Protein AF-A0A1G2FKC1-F1 (afdb_monomer_lite)

Radius of gyration: 24.13 Å; chains: 1; bounding box: 59×55×65 Å

Secondary structure (DSSP, 8-state):
-------EEEEEEEEEEPTTSS-EEEEEEEEEEETTEEEEEEEEEEE-TTT--EEEGGGGSPTT-EEEEGGG--EEEEEETTTTEEEEEE----TTT---STT-----EEEGGGTEEEE--SSSTTHHHHHHHHHHHHHHHHHSSS-HHHHHHHHHHHHHHHHHHHHHHHHHHHHTT--HHHHIIIIIHHHHHHHHHTT-EE-GGGGTS----PPTTEEEEEETTTTEEEEEE-HHHHHHHHHHHHHHHHHHHHHHHHHHHHHHTT--S-TT--SHHHHHHHHHHHHHHHHHHHHHHEEESS----S--

pLDDT: mean 87.35, std 9.96, range [38.56, 98.19]

Foldseek 3Di:
DDPPWDKDKDWDWAWDDAPPDLKIWIKIKIWIDTPQFIDMFIWIWIANPVVRDIDTCVVLADPPATEGEPQQFDWDWDQPPVVRDIDIGTDHDDVVPPNPQAPFDQDWAADAVNNYTYAHRLRDFCRLLSSLLRRLVRVCSVPPDDALVVVLVVLLVVVLVLVVVLLVLVVVCVVVVPDPVRSCVVPVVVSQVVCVVSQKDFDPCFNPDDCPADDAQWKWFADPVVRGIGIIHGPPSVVSLVRNLVSSLVSSVSSVVVQVVCVVVVHNSRVVPDDPVSSCVVSVVVLVVVLVVVVNGMDHPPDRRGSDD

Organism: NCBI:txid1801998

Sequence (309 aa):
MEIKEKKIFQKALYRSKQEKSHNLIEERVNNLLFKEKNLSSSYLIIINPETKTRLDLQELLPKNFIFAPAELRQIEYLIDKEKKSLQIIPIQVNLNSYHGTKNSTDDFYEMPLSARIVYGDLTKKGGFLSLMHEISHAWQDVYYENFGQSNFEEFYNQLTTKLSIIAAAKEIAQERKWSPEEFEEIVMKGQREELKDMGVEIDEKIFTEEIKTLKESETKIFDTTLKRSYIIKSEKLNQLVADYERQERDAWAHAIKVLKFLRKKGIDLEPQLKTLSDFKEIIYRCLDSYQKLLEKMIESSTKKIRFAR

Structure (mmCIF, N/CA/C/O backbone):
data_AF-A0A1G2FKC1-F1
#
_entry.id   AF-A0A1G2FKC1-F1
#
loop_
_atom_site.group_PDB
_atom_site.id
_atom_site.type_symbol
_atom_site.label_atom_id
_atom_site.label_alt_id
_atom_site.label_comp_id
_atom_site.label_asym_id
_atom_site.label_entity_id
_atom_site.label_seq_id
_atom_site.pdbx_PDB_ins_code
_atom_site.Cartn_x
_atom_site.Cartn_y
_atom_site.Cartn_z
_atom_site.occupancy
_atom_site.B_iso_or_equiv
_atom_site.auth_seq_id
_atom_site.auth_comp_id
_atom_site.auth_asym_id
_atom_site.auth_atom_id
_atom_site.pdbx_PDB_model_num
ATOM 1 N N . MET A 1 1 ? 20.846 -36.308 12.658 1.00 38.75 1 MET A N 1
ATOM 2 C CA . MET A 1 1 ? 20.207 -35.831 13.902 1.00 38.75 1 MET A CA 1
ATOM 3 C C . MET A 1 1 ? 19.395 -34.599 13.529 1.00 38.75 1 MET A C 1
ATOM 5 O O . MET A 1 1 ? 19.972 -33.535 13.360 1.00 38.75 1 MET A O 1
ATOM 9 N N . GLU A 1 2 ? 18.103 -34.765 13.241 1.00 38.56 2 GLU A N 1
ATOM 10 C CA . GLU A 1 2 ? 17.231 -33.641 12.874 1.00 38.56 2 GLU A CA 1
ATOM 11 C C . GLU A 1 2 ? 17.050 -32.734 14.092 1.00 38.56 2 GLU A C 1
ATOM 13 O O . GLU A 1 2 ? 16.468 -33.134 15.103 1.00 38.56 2 GLU A O 1
ATOM 18 N N . ILE A 1 3 ? 17.567 -31.510 14.015 1.00 46.22 3 ILE A N 1
ATOM 19 C CA . ILE A 1 3 ? 17.225 -30.469 14.978 1.00 46.22 3 ILE A CA 1
ATOM 20 C C . ILE A 1 3 ? 15.752 -30.148 14.722 1.00 46.22 3 ILE A C 1
ATOM 22 O O . ILE A 1 3 ? 15.430 -29.439 13.772 1.00 46.22 3 ILE A O 1
ATOM 26 N N . LYS A 1 4 ? 14.845 -30.698 15.540 1.00 54.69 4 LYS A N 1
ATOM 27 C CA . LYS A 1 4 ? 13.444 -30.263 15.555 1.00 54.69 4 LYS A CA 1
ATOM 28 C C . LYS A 1 4 ? 13.441 -28.754 15.775 1.00 54.69 4 LYS A C 1
ATOM 30 O O . LYS A 1 4 ? 13.833 -28.291 16.846 1.00 54.69 4 LYS A O 1
ATOM 35 N N . GLU A 1 5 ? 13.025 -27.996 14.763 1.00 63.44 5 GLU A N 1
ATOM 36 C CA . GLU A 1 5 ? 12.851 -26.553 14.888 1.00 63.44 5 GLU A CA 1
ATOM 37 C C . GLU A 1 5 ? 11.985 -26.256 16.114 1.00 63.44 5 GLU A C 1
ATOM 39 O O . GLU A 1 5 ? 10.847 -26.725 16.226 1.00 63.44 5 GLU A O 1
ATOM 44 N N . LYS A 1 6 ? 12.537 -25.495 17.062 1.00 68.75 6 LYS A N 1
ATOM 45 C CA . LYS A 1 6 ? 11.821 -25.097 18.270 1.00 68.75 6 LYS A CA 1
ATOM 46 C C . LYS A 1 6 ? 10.760 -24.072 17.882 1.00 68.75 6 LYS A C 1
ATOM 48 O O . LYS A 1 6 ? 11.050 -22.888 17.753 1.00 68.75 6 LYS A O 1
ATOM 53 N N . LYS A 1 7 ? 9.534 -24.547 17.680 1.00 80.75 7 LYS A N 1
ATOM 54 C CA . LYS A 1 7 ? 8.354 -23.709 17.454 1.00 80.75 7 LYS A CA 1
ATOM 55 C C . LYS A 1 7 ? 7.825 -23.237 18.801 1.00 80.75 7 LYS A C 1
ATOM 57 O O . LYS A 1 7 ? 7.542 -24.062 19.670 1.00 80.75 7 LYS A O 1
ATOM 62 N N . ILE A 1 8 ? 7.696 -21.926 18.978 1.00 86.88 8 ILE A N 1
ATOM 63 C CA . ILE A 1 8 ? 7.123 -21.341 20.195 1.00 86.88 8 ILE A CA 1
ATOM 64 C C . ILE A 1 8 ? 5.825 -20.646 19.805 1.00 86.88 8 ILE A C 1
ATOM 66 O O . ILE A 1 8 ? 5.836 -19.685 19.041 1.00 86.88 8 ILE A O 1
ATOM 70 N N . PHE A 1 9 ? 4.709 -21.149 20.325 1.00 91.62 9 PHE A N 1
ATOM 71 C CA . PHE A 1 9 ? 3.408 -20.511 20.175 1.00 91.62 9 PHE A CA 1
ATOM 72 C C . PHE A 1 9 ? 3.126 -19.618 21.380 1.00 91.62 9 PHE A C 1
ATOM 74 O O . PHE A 1 9 ? 3.236 -20.055 22.527 1.00 91.62 9 PHE A O 1
ATOM 81 N N . GLN A 1 10 ? 2.746 -18.375 21.113 1.00 94.00 10 GLN A N 1
ATOM 82 C CA . GLN A 1 10 ? 2.401 -17.381 22.117 1.00 94.00 10 GLN A CA 1
ATOM 83 C C . GLN A 1 10 ? 1.019 -16.808 21.822 1.00 94.00 10 GLN A C 1
ATOM 85 O O . GLN A 1 10 ? 0.639 -16.641 20.663 1.00 94.00 10 GLN A O 1
ATOM 90 N N . LYS A 1 11 ? 0.283 -16.478 22.883 1.00 95.94 11 LYS A N 1
ATOM 91 C CA . LYS A 1 11 ? -0.986 -15.759 22.797 1.00 95.94 11 LYS A CA 1
ATOM 92 C C . LYS A 1 11 ? -1.042 -14.678 23.864 1.00 95.94 11 LYS A C 1
ATOM 94 O O . LYS A 1 11 ? -0.608 -14.918 24.991 1.00 95.94 11 LYS A O 1
ATOM 99 N N . ALA A 1 12 ? -1.596 -13.526 23.526 1.00 95.88 12 ALA A N 1
ATOM 100 C CA . ALA A 1 12 ? -1.771 -12.424 24.456 1.00 95.88 12 ALA A CA 1
ATOM 101 C C . ALA A 1 12 ? -3.059 -11.655 24.156 1.00 95.88 12 ALA A C 1
ATOM 103 O O . ALA A 1 12 ? -3.571 -11.672 23.036 1.00 95.88 12 ALA A O 1
ATOM 104 N N . LEU A 1 13 ? -3.590 -11.007 25.191 1.00 96.50 13 LEU A N 1
ATOM 105 C CA . LEU A 1 13 ? -4.735 -10.117 25.101 1.00 96.50 13 LEU A CA 1
ATOM 106 C C . LEU A 1 13 ? -4.313 -8.738 25.586 1.00 96.50 13 LEU A C 1
ATOM 108 O O . LEU A 1 13 ? -3.913 -8.589 26.740 1.00 96.50 13 LEU A O 1
ATOM 112 N N . TYR A 1 14 ? -4.475 -7.745 24.727 1.00 96.25 14 TYR A N 1
ATOM 113 C CA . TYR A 1 14 ? -4.209 -6.351 25.032 1.00 96.25 14 TYR A CA 1
ATOM 114 C C . TYR A 1 14 ? -5.509 -5.563 24.984 1.00 96.25 14 TYR A C 1
ATOM 116 O O . TYR A 1 14 ? -6.433 -5.873 24.227 1.00 96.25 14 TYR A O 1
ATOM 124 N N . ARG A 1 15 ? -5.594 -4.544 25.834 1.00 95.69 15 ARG A N 1
ATOM 125 C CA . ARG A 1 15 ? -6.691 -3.584 25.819 1.00 95.69 15 ARG A CA 1
ATOM 126 C C . ARG A 1 15 ? -6.120 -2.186 25.859 1.00 95.69 15 ARG A C 1
ATOM 128 O O . ARG A 1 15 ? -5.395 -1.843 26.790 1.00 95.69 15 ARG A O 1
ATOM 135 N N . SER A 1 16 ? -6.482 -1.379 24.878 1.00 94.81 16 SER A N 1
ATOM 136 C CA . SER A 1 16 ? -6.112 0.028 24.825 1.00 94.81 16 SER A CA 1
ATOM 137 C C . SER A 1 16 ? -7.364 0.890 24.720 1.00 94.81 16 SER A C 1
ATOM 139 O O . SER A 1 16 ? -8.382 0.499 24.150 1.00 94.81 16 SER A O 1
ATOM 141 N N . LYS A 1 17 ? -7.315 2.072 25.338 1.00 92.25 17 LYS A N 1
ATOM 142 C CA . LYS A 1 17 ? -8.359 3.078 25.163 1.00 92.25 17 LYS A CA 1
ATOM 143 C C . LYS A 1 17 ? -8.041 3.867 23.904 1.00 92.25 17 LYS A C 1
ATOM 145 O O . LYS A 1 17 ? -6.924 4.365 23.769 1.00 92.25 17 LYS A O 1
ATOM 150 N N . GLN A 1 18 ? -9.023 4.001 23.026 1.00 88.44 18 GLN A N 1
ATOM 151 C CA . GLN A 1 18 ? -8.896 4.869 21.869 1.00 88.44 18 GLN A CA 1
ATOM 152 C C . GLN A 1 18 ? -8.887 6.342 22.305 1.00 88.44 18 GLN A C 1
ATOM 154 O O . GLN A 1 18 ? -9.681 6.764 23.153 1.00 88.44 18 GLN A O 1
ATOM 159 N N . GLU A 1 19 ? -8.001 7.144 21.718 1.00 86.38 19 GLU A N 1
ATOM 160 C CA . GLU A 1 19 ? -7.911 8.564 22.035 1.00 86.38 19 GLU A CA 1
ATOM 161 C C . GLU A 1 19 ? -9.230 9.299 21.714 1.00 86.38 19 GLU A C 1
ATOM 163 O O . GLU A 1 19 ? -9.836 9.121 20.656 1.00 86.38 19 GLU A O 1
ATOM 168 N N . LYS A 1 20 ? -9.684 10.136 22.663 1.00 85.69 20 LYS A N 1
ATOM 169 C CA . LYS A 1 20 ? -10.934 10.927 22.594 1.00 85.69 20 LYS A CA 1
ATOM 170 C C . LYS A 1 20 ? -12.197 10.099 22.299 1.00 85.69 20 LYS A C 1
ATOM 172 O O . LYS A 1 20 ? -13.199 10.654 21.855 1.00 85.69 20 LYS A O 1
ATOM 177 N N . SER A 1 21 ? -12.165 8.799 22.588 1.00 86.06 21 SER A N 1
ATOM 178 C CA . SER A 1 21 ? -13.295 7.884 22.448 1.00 86.06 21 SER A CA 1
ATOM 179 C C . SER A 1 21 ? -13.625 7.198 23.773 1.00 86.06 21 SER A C 1
ATOM 181 O O . SER A 1 21 ? -12.774 7.047 24.656 1.00 86.06 21 SER A O 1
ATOM 183 N N . HIS A 1 22 ? -14.871 6.747 23.895 1.00 85.81 22 HIS A N 1
ATOM 184 C CA . HIS A 1 22 ? -15.287 5.815 24.945 1.00 85.81 22 HIS A CA 1
ATOM 185 C C . HIS A 1 22 ? -14.940 4.367 24.573 1.00 85.81 22 HIS A C 1
ATOM 187 O O . HIS A 1 22 ? -14.963 3.492 25.435 1.00 85.81 22 HIS A O 1
ATOM 193 N N . ASN A 1 23 ? -14.578 4.115 23.311 1.00 91.12 23 ASN A N 1
ATOM 194 C CA . ASN A 1 23 ? -14.253 2.785 22.825 1.00 91.12 23 ASN A CA 1
ATOM 195 C C . ASN A 1 23 ? -12.956 2.242 23.440 1.00 91.12 23 ASN A C 1
ATOM 197 O O . ASN A 1 23 ? -11.945 2.940 23.583 1.00 91.12 23 ASN A O 1
ATOM 201 N N . LEU A 1 24 ? -12.986 0.947 23.729 1.00 94.12 24 LEU A N 1
ATOM 202 C CA . LEU A 1 24 ? -11.823 0.123 24.008 1.00 94.12 24 LEU A CA 1
ATOM 203 C C . LEU A 1 24 ? -11.506 -0.716 22.773 1.00 94.12 24 LEU A C 1
ATOM 205 O O . LEU A 1 24 ? -12.406 -1.271 22.143 1.00 94.12 24 LEU A O 1
ATOM 209 N N . ILE A 1 25 ? -10.223 -0.830 22.466 1.00 95.69 25 ILE A N 1
ATOM 210 C CA . ILE A 1 25 ? -9.694 -1.727 21.448 1.00 95.69 25 ILE A CA 1
ATOM 211 C C . ILE A 1 25 ? -9.216 -2.965 22.195 1.00 95.69 25 ILE A C 1
ATOM 213 O O . ILE A 1 25 ? -8.286 -2.892 22.998 1.00 95.69 25 ILE A O 1
ATOM 217 N N . GLU A 1 26 ? -9.895 -4.087 21.989 1.00 97.25 26 GLU A N 1
ATOM 218 C CA . GLU A 1 26 ? -9.456 -5.391 22.466 1.00 97.25 26 GLU A CA 1
ATOM 219 C C . GLU A 1 26 ? -8.716 -6.101 21.334 1.00 97.25 26 GLU A C 1
ATOM 221 O O . GLU A 1 26 ? -9.283 -6.383 20.281 1.00 97.25 26 GLU A O 1
ATOM 226 N N . GLU A 1 27 ? -7.447 -6.398 21.573 1.00 97.62 27 GLU A N 1
ATOM 227 C CA . GLU A 1 27 ? -6.549 -7.011 20.609 1.00 97.62 27 GLU A CA 1
ATOM 228 C C . GLU A 1 27 ? -6.101 -8.374 21.138 1.00 97.62 27 GLU A C 1
ATOM 230 O O . GLU A 1 27 ? -5.419 -8.478 22.160 1.00 97.62 27 GLU A O 1
ATOM 235 N N . ARG A 1 28 ? -6.495 -9.442 20.445 1.00 97.50 28 ARG A N 1
ATOM 236 C CA . ARG A 1 28 ? -6.079 -10.814 20.762 1.00 97.50 28 ARG A CA 1
ATOM 237 C C . ARG A 1 28 ? -5.027 -11.237 19.759 1.00 97.50 28 ARG A C 1
ATOM 239 O O . ARG A 1 28 ? -5.369 -11.471 18.606 1.00 97.50 28 ARG A O 1
ATOM 246 N N . VAL A 1 29 ? -3.779 -11.361 20.189 1.00 97.06 29 VAL A N 1
ATOM 247 C CA . VAL A 1 29 ? -2.659 -11.694 19.305 1.00 97.06 29 VAL A CA 1
ATOM 248 C C . VAL A 1 29 ? -2.236 -13.134 19.514 1.00 97.06 29 VAL A C 1
ATOM 250 O O . VAL A 1 29 ? -1.994 -13.559 20.641 1.00 97.06 29 VAL A O 1
ATOM 253 N N . ASN A 1 30 ? -2.094 -13.860 18.413 1.00 95.69 30 ASN A N 1
ATOM 254 C CA . ASN A 1 30 ? -1.360 -15.113 18.344 1.00 95.69 30 ASN A CA 1
ATOM 255 C C . ASN A 1 30 ? -0.040 -14.856 17.620 1.00 95.69 30 ASN A C 1
ATOM 257 O O . ASN A 1 30 ? -0.017 -14.149 16.614 1.00 95.69 30 ASN A O 1
ATOM 261 N N . ASN A 1 31 ? 1.049 -15.441 18.102 1.00 93.81 31 ASN A N 1
ATOM 262 C CA . ASN A 1 31 ? 2.354 -15.332 17.467 1.00 93.81 31 ASN A CA 1
ATOM 263 C C . ASN A 1 31 ? 3.061 -16.683 17.485 1.00 93.81 31 ASN A C 1
ATOM 265 O O . ASN A 1 31 ? 3.232 -17.293 18.542 1.00 93.81 31 ASN A O 1
ATOM 269 N N . LEU A 1 32 ? 3.449 -17.155 16.305 1.00 91.19 32 LEU A N 1
ATOM 270 C CA . LEU A 1 32 ? 4.208 -18.381 16.135 1.00 91.19 32 LEU A CA 1
ATOM 271 C C . LEU A 1 32 ? 5.635 -18.026 15.721 1.00 91.19 32 LEU A C 1
ATOM 273 O O . LEU A 1 32 ? 5.874 -17.558 14.605 1.00 91.19 32 LEU A O 1
ATOM 277 N N . LEU A 1 33 ? 6.569 -18.259 16.639 1.00 88.12 33 LEU A N 1
ATOM 278 C CA . LEU A 1 33 ? 7.989 -17.995 16.452 1.00 88.12 33 LEU A CA 1
ATOM 279 C C . LEU A 1 33 ? 8.675 -19.228 15.860 1.00 88.12 33 LEU A C 1
ATOM 281 O O . LEU A 1 33 ? 8.586 -20.332 16.411 1.00 88.12 33 LEU A O 1
ATOM 285 N N . PHE A 1 34 ? 9.386 -19.012 14.760 1.00 83.44 34 PHE A N 1
ATOM 286 C CA . PHE A 1 34 ? 10.294 -19.958 14.121 1.00 83.44 34 PHE A CA 1
ATOM 287 C C . PHE A 1 34 ? 11.691 -19.363 14.113 1.00 83.44 34 PHE A C 1
ATOM 289 O O . PHE A 1 34 ? 11.829 -18.142 14.101 1.00 83.44 34 PHE A O 1
ATOM 296 N N . LYS A 1 35 ? 12.721 -20.214 14.010 1.00 76.12 35 LYS A N 1
ATOM 297 C CA . LYS A 1 35 ? 14.127 -19.787 13.923 1.00 76.12 35 LYS A CA 1
ATOM 298 C C . LYS A 1 35 ? 14.335 -18.630 12.934 1.00 76.12 35 LYS A C 1
ATOM 300 O O . LYS A 1 35 ? 15.083 -17.715 13.241 1.00 76.12 35 LYS A O 1
ATOM 305 N N . GLU A 1 36 ? 13.619 -18.658 11.811 1.00 75.56 36 GLU A N 1
ATOM 306 C CA . GLU A 1 36 ? 13.776 -17.717 10.701 1.00 75.56 36 GLU A CA 1
ATOM 307 C C . GLU A 1 36 ? 12.460 -17.022 10.311 1.00 75.56 36 GLU A C 1
ATOM 309 O O . GLU A 1 36 ? 12.303 -16.664 9.154 1.00 75.56 36 GLU A O 1
ATOM 314 N N . LYS A 1 37 ? 11.470 -16.867 11.208 1.00 75.81 37 LYS A N 1
ATOM 315 C CA . LYS A 1 37 ? 10.291 -16.000 10.958 1.00 75.81 37 LYS A CA 1
ATOM 316 C C . LYS A 1 37 ? 9.371 -15.844 12.167 1.00 75.81 37 LYS A C 1
ATOM 318 O O . LYS A 1 37 ? 9.249 -16.749 12.992 1.00 75.81 37 LYS A O 1
ATOM 323 N N . ASN A 1 38 ? 8.599 -14.758 12.143 1.00 85.31 38 ASN A N 1
ATOM 324 C CA . ASN A 1 38 ? 7.411 -14.556 12.967 1.00 85.31 38 ASN A CA 1
ATOM 325 C C . ASN A 1 38 ? 6.142 -14.695 12.124 1.00 85.31 38 ASN A C 1
ATOM 327 O O . ASN A 1 38 ? 5.967 -13.997 11.124 1.00 85.31 38 ASN A O 1
ATOM 331 N N . LEU A 1 39 ? 5.235 -15.579 12.538 1.00 88.75 39 LEU A N 1
ATOM 332 C CA . LEU A 1 39 ? 3.879 -15.641 11.995 1.00 88.75 39 LEU A CA 1
ATOM 333 C C . LEU A 1 39 ? 2.896 -15.169 13.066 1.00 88.75 39 LEU A C 1
ATOM 335 O O . LEU A 1 39 ? 2.410 -15.961 13.874 1.00 88.75 39 LEU A O 1
ATOM 339 N N . SER A 1 40 ? 2.621 -13.867 13.067 1.00 92.56 40 SER A N 1
ATOM 340 C CA . SER A 1 40 ? 1.637 -13.237 13.944 1.00 92.56 40 SER A CA 1
ATOM 341 C C . SER A 1 40 ? 0.257 -13.191 13.293 1.00 92.56 40 SER A C 1
ATOM 343 O O . SER A 1 40 ? 0.136 -13.210 12.075 1.00 92.56 40 SER A O 1
ATOM 345 N N . SER A 1 41 ? -0.802 -13.143 14.086 1.00 95.44 41 SER A N 1
ATOM 346 C CA . SER A 1 4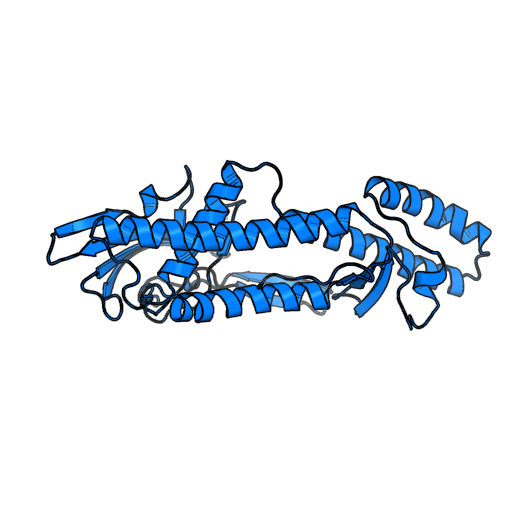1 ? -2.169 -12.854 13.641 1.00 95.44 41 SER A CA 1
ATOM 347 C C . SER A 1 41 ? -2.935 -12.249 14.802 1.00 95.44 41 SER A C 1
ATOM 349 O O . SER A 1 41 ? -2.678 -12.643 15.943 1.00 95.44 41 SER A O 1
ATOM 351 N N . SER A 1 42 ? -3.904 -11.388 14.542 1.00 97.00 42 SER A N 1
ATOM 352 C CA . SER A 1 42 ? -4.734 -10.822 15.594 1.00 97.00 42 SER A CA 1
ATOM 353 C C . SER A 1 42 ? -6.220 -10.823 15.263 1.00 97.00 42 SER A C 1
ATOM 355 O O . SER A 1 42 ? -6.628 -10.858 14.106 1.00 97.00 42 SER A O 1
ATOM 357 N N . TYR A 1 43 ? -7.018 -10.791 16.327 1.00 97.31 43 TYR A N 1
ATOM 358 C CA . TYR A 1 43 ? -8.441 -10.485 16.285 1.00 97.31 43 TYR A CA 1
ATOM 359 C C . TYR A 1 43 ? -8.645 -9.142 16.974 1.00 97.31 43 TYR A C 1
ATOM 361 O O . TYR A 1 43 ? -8.217 -8.965 18.122 1.00 97.31 43 TYR A O 1
ATOM 369 N N . LEU A 1 44 ? -9.293 -8.216 16.273 1.00 97.88 44 LEU A N 1
ATOM 370 C CA . LEU A 1 44 ? -9.537 -6.859 16.740 1.00 97.88 44 LEU A CA 1
ATOM 371 C C . LEU A 1 44 ? -11.024 -6.673 17.020 1.00 97.88 44 LEU A C 1
ATOM 373 O O . LEU A 1 44 ? -11.858 -6.789 16.124 1.00 97.88 44 LEU A O 1
ATOM 377 N N . ILE A 1 45 ? -11.352 -6.360 18.271 1.00 97.44 45 ILE A N 1
ATOM 378 C CA . ILE A 1 45 ? -12.726 -6.126 18.708 1.00 97.44 45 ILE A CA 1
ATOM 379 C C . ILE A 1 45 ? -12.813 -4.730 19.306 1.00 97.44 45 ILE A C 1
ATOM 381 O O . ILE A 1 45 ? -12.113 -4.409 20.266 1.00 97.44 45 ILE A O 1
ATOM 385 N N . ILE A 1 46 ? -13.726 -3.915 18.787 1.00 95.81 46 ILE A N 1
ATOM 386 C CA . ILE A 1 46 ? -14.034 -2.605 19.356 1.00 95.81 46 ILE A CA 1
ATOM 387 C C . ILE A 1 46 ? -15.203 -2.745 20.314 1.00 95.81 46 ILE A C 1
ATOM 389 O O . ILE A 1 46 ? -16.253 -3.281 19.961 1.00 95.81 46 ILE A O 1
ATOM 393 N N . ILE A 1 47 ? -15.018 -2.272 21.541 1.00 94.50 47 ILE A N 1
ATOM 394 C CA . ILE A 1 47 ? -15.997 -2.382 22.617 1.00 94.50 47 ILE A CA 1
ATOM 395 C C . ILE A 1 47 ? -16.374 -0.977 23.061 1.00 94.50 47 ILE A C 1
ATOM 397 O O . ILE A 1 47 ? -15.531 -0.248 23.579 1.00 94.50 47 ILE A O 1
ATOM 401 N N . ASN A 1 48 ? -17.644 -0.611 22.914 1.00 90.94 48 ASN A N 1
ATOM 402 C CA . ASN A 1 48 ? -18.187 0.569 23.572 1.00 90.94 48 ASN A CA 1
ATOM 403 C C . ASN A 1 48 ? -18.742 0.139 24.946 1.00 90.94 48 ASN A C 1
ATOM 405 O O . ASN A 1 48 ? -19.739 -0.587 24.995 1.00 90.94 48 ASN A O 1
ATOM 409 N N . PRO A 1 49 ? -18.115 0.539 26.068 1.00 88.69 49 PRO A N 1
ATOM 410 C CA . PRO A 1 49 ? -18.515 0.092 27.399 1.00 88.69 49 PRO A CA 1
ATOM 411 C C . PRO A 1 49 ? -19.858 0.681 27.850 1.00 88.69 49 PRO A C 1
ATOM 413 O O . PRO A 1 49 ? -20.535 0.071 28.674 1.00 88.69 49 PRO A O 1
ATOM 416 N N . GLU A 1 50 ? -20.263 1.830 27.306 1.00 88.44 50 GLU A N 1
ATOM 417 C CA . GLU A 1 50 ? -21.505 2.516 27.677 1.00 88.44 50 GLU A CA 1
ATOM 418 C C . GLU A 1 50 ? -22.713 1.847 27.025 1.00 88.44 50 GLU A C 1
ATOM 420 O O . GLU A 1 50 ? -23.697 1.531 27.691 1.00 88.44 50 GLU A O 1
ATOM 425 N N . THR A 1 51 ? -22.619 1.564 25.724 1.00 87.31 51 THR A N 1
ATOM 426 C CA . THR A 1 51 ? -23.701 0.918 24.966 1.00 87.31 51 THR A CA 1
ATOM 427 C C . THR A 1 51 ? -23.624 -0.606 24.997 1.00 87.31 51 THR A C 1
ATOM 429 O O . THR A 1 51 ? -24.531 -1.274 24.508 1.00 87.31 51 THR A O 1
ATOM 432 N N . LYS A 1 52 ? -22.533 -1.167 25.538 1.00 88.19 52 LYS A N 1
ATOM 433 C CA . LYS A 1 52 ? -22.176 -2.598 25.490 1.00 88.19 52 LYS A CA 1
ATOM 434 C C . LYS A 1 52 ? -22.057 -3.157 24.065 1.00 88.19 52 LYS A C 1
ATOM 436 O O . LYS A 1 52 ? -22.042 -4.374 23.879 1.00 88.19 52 LYS A O 1
ATOM 441 N N . THR A 1 53 ? -21.953 -2.284 23.063 1.00 89.75 53 THR A N 1
ATOM 442 C CA . THR A 1 53 ? -21.804 -2.684 21.661 1.00 89.75 53 THR A CA 1
ATOM 443 C C . THR A 1 53 ? -20.415 -3.264 21.435 1.00 89.75 53 THR A C 1
ATOM 445 O O . THR A 1 53 ? -19.420 -2.734 21.936 1.00 89.75 53 THR A O 1
ATOM 448 N N . ARG A 1 54 ? -20.353 -4.349 20.662 1.00 94.12 54 ARG A N 1
ATOM 449 C CA . ARG A 1 54 ? -19.108 -4.986 20.235 1.00 94.12 54 ARG A CA 1
ATOM 450 C C . ARG A 1 54 ? -19.092 -5.064 18.719 1.00 94.12 54 ARG A C 1
ATOM 452 O O . ARG A 1 54 ? -20.034 -5.585 18.132 1.00 94.12 54 ARG A O 1
ATOM 459 N N . LEU A 1 55 ? -18.029 -4.557 18.115 1.00 95.00 55 LEU A N 1
ATOM 460 C CA . LEU A 1 55 ? -17.762 -4.681 16.691 1.00 95.00 55 LEU A CA 1
ATOM 461 C C . LEU A 1 55 ? -16.541 -5.574 16.518 1.00 95.00 55 LEU A C 1
ATOM 463 O O . LEU A 1 55 ? -15.439 -5.186 16.905 1.00 95.00 55 LEU A O 1
ATOM 467 N N . ASP A 1 56 ? -16.751 -6.761 15.967 1.00 96.31 56 ASP A N 1
ATOM 468 C CA . ASP A 1 56 ? -15.658 -7.602 15.498 1.00 96.31 56 ASP A CA 1
ATOM 469 C C . ASP A 1 56 ? -15.206 -7.083 14.129 1.00 96.31 56 ASP A C 1
ATOM 471 O O . ASP A 1 56 ? -15.987 -7.071 13.177 1.00 96.31 56 ASP A O 1
ATOM 475 N N . LEU A 1 57 ? -13.969 -6.591 14.036 1.00 96.81 57 LEU A N 1
ATOM 476 C CA . LEU A 1 57 ? -13.453 -6.045 12.780 1.00 96.81 57 LEU A CA 1
ATOM 477 C C . LEU A 1 57 ? -13.139 -7.139 11.759 1.00 96.81 57 LEU A C 1
ATOM 479 O O . LEU A 1 57 ? -13.005 -6.831 10.579 1.00 96.81 57 LEU A O 1
ATOM 483 N N . GLN A 1 58 ? -13.054 -8.401 12.185 1.00 96.00 58 GLN A N 1
ATOM 484 C CA . GLN A 1 58 ? -12.846 -9.534 11.288 1.00 96.00 58 GLN A CA 1
ATOM 485 C C . GLN A 1 58 ? -14.008 -9.689 10.291 1.00 96.00 58 GLN A C 1
ATOM 487 O O . GLN A 1 58 ? -13.797 -10.124 9.163 1.00 96.00 58 GLN A O 1
ATOM 492 N N . GLU A 1 59 ? -15.212 -9.259 10.679 1.00 94.56 59 GLU A N 1
ATOM 493 C CA . GLU A 1 59 ? -16.418 -9.246 9.837 1.00 94.56 59 GLU A CA 1
ATOM 494 C C . GLU A 1 59 ? -16.351 -8.213 8.701 1.00 94.56 59 GLU A C 1
ATOM 496 O O . GLU A 1 59 ? -17.162 -8.241 7.778 1.00 94.56 59 GLU A O 1
ATOM 501 N N . LEU A 1 60 ? -15.397 -7.277 8.759 1.00 95.12 60 LEU A N 1
ATOM 502 C CA . LEU A 1 60 ? -15.163 -6.305 7.692 1.00 95.12 60 LEU A CA 1
ATOM 503 C C . LEU A 1 60 ? -14.192 -6.827 6.632 1.00 95.12 60 LEU A C 1
ATOM 505 O O . LEU A 1 60 ? -13.971 -6.129 5.645 1.00 95.12 60 LEU A O 1
ATOM 509 N N . LEU A 1 61 ? -13.589 -8.001 6.835 1.00 96.50 61 LEU A N 1
ATOM 510 C CA . LEU A 1 61 ? -12.554 -8.529 5.956 1.00 96.50 61 LEU A CA 1
ATOM 511 C C . LEU A 1 61 ? -13.129 -9.441 4.869 1.00 96.50 61 LEU A C 1
ATOM 513 O O . LEU A 1 61 ? -14.111 -10.152 5.110 1.00 96.50 61 LEU A O 1
ATOM 517 N N . PRO A 1 62 ? -12.486 -9.501 3.691 1.00 95.25 62 PRO A N 1
ATOM 518 C CA . PRO A 1 62 ? -12.740 -10.583 2.759 1.00 95.25 62 PRO A CA 1
ATOM 519 C C . PRO A 1 62 ? -12.427 -11.946 3.390 1.00 95.25 62 PRO A C 1
ATOM 521 O O . PRO A 1 62 ? -11.674 -12.073 4.360 1.00 95.25 62 PRO A O 1
ATOM 524 N N . LYS A 1 63 ? -12.991 -13.009 2.812 1.00 93.19 63 LYS A N 1
ATOM 525 C CA . LYS A 1 63 ? -12.784 -14.372 3.311 1.00 93.19 63 LYS A CA 1
ATOM 526 C C . LYS A 1 63 ? -11.285 -14.709 3.369 1.00 93.19 63 LYS A C 1
ATOM 528 O O . LYS A 1 63 ? -10.561 -14.476 2.409 1.00 93.19 63 LYS A O 1
ATOM 533 N N . ASN A 1 64 ? -10.859 -15.336 4.468 1.00 91.56 64 ASN A N 1
ATOM 534 C CA . ASN A 1 64 ? -9.482 -15.768 4.768 1.00 91.56 64 ASN A CA 1
ATOM 535 C C . ASN A 1 64 ? -8.481 -14.657 5.114 1.00 91.56 64 ASN A C 1
ATOM 537 O O . ASN A 1 64 ? -7.383 -14.989 5.558 1.00 91.56 64 ASN A O 1
ATOM 541 N N . PHE A 1 65 ? -8.840 -13.381 4.960 1.00 96.19 65 PHE A N 1
ATOM 542 C CA . PHE A 1 65 ? -7.973 -12.300 5.410 1.00 96.19 65 PHE A CA 1
ATOM 543 C C . PHE A 1 65 ? -7.901 -12.255 6.931 1.00 96.19 65 PHE A C 1
ATOM 545 O O . PHE A 1 65 ? -8.887 -12.528 7.610 1.00 96.19 65 PHE A O 1
ATOM 552 N N . ILE A 1 66 ? -6.741 -11.900 7.475 1.00 97.00 66 ILE A N 1
ATOM 553 C CA . ILE A 1 66 ? -6.531 -11.751 8.921 1.00 97.00 66 ILE A CA 1
ATOM 554 C C . ILE A 1 66 ? -5.721 -10.497 9.231 1.00 97.00 66 ILE A C 1
ATOM 556 O O . ILE A 1 66 ? -4.889 -10.062 8.435 1.00 97.00 66 ILE A O 1
ATOM 560 N N . PHE A 1 67 ? -5.903 -9.948 10.426 1.00 98.06 67 PHE A N 1
ATOM 561 C CA . PHE A 1 67 ? -5.066 -8.850 10.896 1.00 98.06 67 PHE A CA 1
ATOM 562 C C . PHE A 1 67 ? -3.710 -9.353 11.406 1.00 98.06 67 PHE A C 1
ATOM 564 O O . PHE A 1 67 ? -3.589 -10.478 11.903 1.00 98.06 67 PHE A O 1
ATOM 571 N N . ALA A 1 68 ? -2.673 -8.523 11.303 1.00 96.19 68 ALA A N 1
ATOM 572 C CA . ALA A 1 68 ? -1.374 -8.770 11.923 1.00 96.19 68 ALA A CA 1
ATOM 573 C C . ALA A 1 68 ? -0.726 -7.455 12.401 1.00 96.19 68 ALA A C 1
ATOM 575 O O . ALA A 1 68 ? -0.676 -6.502 11.630 1.00 96.19 68 ALA A O 1
ATOM 576 N N . PRO A 1 69 ? -0.178 -7.383 13.628 1.00 96.12 69 PRO A N 1
ATOM 577 C CA . PRO A 1 69 ? 0.538 -6.186 14.062 1.00 96.12 69 PRO A CA 1
ATOM 578 C C . PRO A 1 69 ? 1.825 -5.980 13.256 1.00 96.12 69 PRO A C 1
ATOM 580 O O . PRO A 1 69 ? 2.627 -6.916 13.139 1.00 96.12 69 PRO A O 1
ATOM 583 N N . ALA A 1 70 ? 2.053 -4.762 12.762 1.00 94.19 70 ALA A N 1
ATOM 584 C CA . ALA A 1 70 ? 3.254 -4.391 12.009 1.00 94.19 70 ALA A CA 1
ATOM 585 C C . ALA A 1 70 ? 4.537 -4.626 12.815 1.00 94.19 70 ALA A C 1
ATOM 587 O O . ALA A 1 70 ? 5.495 -5.222 12.326 1.00 94.19 70 ALA A O 1
ATOM 588 N N . GLU A 1 71 ? 4.511 -4.266 14.098 1.00 92.44 71 GLU A N 1
ATOM 589 C CA . GLU A 1 71 ? 5.650 -4.388 15.008 1.00 92.44 71 GLU A CA 1
ATOM 590 C C . GLU A 1 71 ? 6.125 -5.836 15.208 1.00 92.44 71 GLU A C 1
ATOM 592 O O . GLU A 1 71 ? 7.282 -6.062 15.547 1.00 92.44 71 GLU A O 1
ATOM 597 N N . LEU A 1 72 ? 5.274 -6.837 14.952 1.00 91.25 72 LEU A N 1
ATOM 598 C CA . LEU A 1 72 ? 5.651 -8.254 15.031 1.00 91.25 72 LEU A CA 1
ATOM 599 C C . LEU A 1 72 ? 6.249 -8.805 13.727 1.00 91.25 72 LEU A C 1
ATOM 601 O O . LEU A 1 72 ? 6.547 -10.001 13.659 1.00 91.25 72 LEU A O 1
ATOM 605 N N . ARG A 1 73 ? 6.410 -7.962 12.699 1.00 85.44 73 ARG A N 1
ATOM 606 C CA . ARG A 1 73 ? 6.908 -8.315 11.359 1.00 85.44 73 ARG A CA 1
ATOM 607 C C . ARG A 1 73 ? 8.217 -7.600 11.012 1.00 85.44 73 ARG A C 1
ATOM 609 O O . ARG A 1 73 ? 8.435 -7.211 9.869 1.00 85.44 73 ARG A O 1
ATOM 616 N N . GLN A 1 74 ? 9.093 -7.433 11.995 1.00 79.81 74 GLN A N 1
ATOM 617 C CA . GLN A 1 74 ? 10.380 -6.773 11.795 1.00 79.81 74 GLN A CA 1
ATOM 618 C C . GLN A 1 74 ? 11.344 -7.639 10.974 1.00 79.81 74 GLN A C 1
ATOM 620 O O . GLN A 1 74 ? 11.479 -8.844 11.202 1.00 79.81 74 GLN A O 1
ATOM 625 N N . ILE A 1 75 ? 12.030 -7.001 10.029 1.00 81.38 75 ILE A N 1
ATOM 626 C CA . ILE A 1 75 ? 13.068 -7.598 9.189 1.00 81.38 75 ILE A CA 1
ATOM 627 C C . ILE A 1 75 ? 14.296 -6.689 9.184 1.00 81.38 75 ILE A C 1
ATOM 629 O O . ILE A 1 75 ? 14.180 -5.467 9.147 1.00 81.38 75 ILE A O 1
ATOM 633 N N . GLU A 1 76 ? 15.470 -7.299 9.219 1.00 80.38 76 GLU A N 1
ATOM 634 C CA . GLU A 1 76 ? 16.765 -6.657 9.059 1.00 80.38 76 GLU A CA 1
ATOM 635 C C . GLU A 1 76 ? 17.348 -7.032 7.696 1.00 80.38 76 GLU A C 1
ATOM 637 O O . GLU A 1 76 ? 17.196 -8.158 7.221 1.00 80.38 76 GLU A O 1
ATOM 642 N N . TYR A 1 77 ? 18.025 -6.082 7.062 1.00 80.69 77 TYR A N 1
ATOM 643 C CA . TYR A 1 77 ? 18.682 -6.283 5.779 1.00 80.69 77 TYR A CA 1
ATOM 644 C C . TYR A 1 77 ? 20.194 -6.290 5.986 1.00 80.69 77 TYR A C 1
ATOM 646 O O . TYR A 1 77 ? 20.784 -5.259 6.310 1.00 80.69 77 TYR A O 1
ATOM 654 N N . LEU A 1 78 ? 20.834 -7.436 5.761 1.00 80.31 78 LEU A N 1
ATOM 655 C CA . LEU A 1 78 ? 22.288 -7.551 5.755 1.00 80.31 78 LEU A CA 1
ATOM 656 C C . LEU A 1 78 ? 22.805 -7.645 4.323 1.00 80.31 78 LEU A C 1
ATOM 658 O O . LEU A 1 78 ? 22.423 -8.526 3.557 1.00 80.31 78 LEU A O 1
ATOM 662 N N . ILE A 1 79 ? 23.717 -6.743 3.967 1.00 79.38 79 ILE A N 1
ATOM 663 C CA . ILE A 1 79 ? 24.435 -6.808 2.694 1.00 79.38 79 ILE A CA 1
ATOM 664 C C . ILE A 1 79 ? 25.673 -7.680 2.897 1.00 79.38 79 ILE A C 1
ATOM 666 O O . ILE A 1 79 ? 26.644 -7.256 3.527 1.00 79.38 79 ILE A O 1
ATOM 670 N N . ASP A 1 80 ? 25.656 -8.883 2.329 1.00 77.94 80 ASP A N 1
ATOM 671 C CA . ASP A 1 80 ? 26.844 -9.724 2.220 1.00 77.94 80 ASP A CA 1
ATOM 672 C C . ASP A 1 80 ? 27.715 -9.173 1.081 1.00 77.94 80 ASP A C 1
ATOM 674 O O . ASP A 1 80 ? 27.432 -9.370 -0.105 1.00 77.94 80 ASP A O 1
ATOM 678 N N . LYS A 1 81 ? 28.755 -8.416 1.450 1.00 79.69 81 LYS A N 1
ATOM 679 C CA . LYS A 1 81 ? 29.670 -7.773 0.494 1.00 79.69 81 LYS A CA 1
ATOM 680 C C . LYS A 1 81 ? 30.506 -8.780 -0.296 1.00 79.69 81 LYS A C 1
ATOM 682 O O . LYS A 1 81 ? 30.895 -8.467 -1.417 1.00 79.69 81 LYS A O 1
ATOM 687 N N . GLU A 1 82 ? 30.770 -9.960 0.261 1.00 77.00 82 GLU A N 1
ATOM 688 C CA . GLU A 1 82 ? 31.574 -10.994 -0.397 1.00 77.00 82 GLU A CA 1
ATOM 689 C C . GLU A 1 82 ? 30.747 -11.741 -1.442 1.00 77.00 82 GLU A C 1
ATOM 691 O O . GLU A 1 82 ? 31.199 -11.941 -2.568 1.00 77.00 82 GLU A O 1
ATOM 696 N N . LYS A 1 83 ? 29.497 -12.080 -1.107 1.00 76.75 83 LYS A N 1
ATOM 697 C CA . LYS A 1 83 ? 28.569 -12.751 -2.033 1.00 76.75 83 LYS A CA 1
ATOM 698 C C . LYS A 1 83 ? 27.787 -11.794 -2.926 1.00 76.75 83 LYS A C 1
ATOM 700 O O . LYS A 1 83 ? 27.033 -12.252 -3.781 1.00 76.75 83 LYS A O 1
ATOM 705 N N . LYS A 1 84 ? 27.946 -10.478 -2.730 1.00 75.94 84 LYS A N 1
ATOM 706 C CA . LYS A 1 84 ? 27.151 -9.422 -3.383 1.00 75.94 84 LYS A CA 1
ATOM 707 C C . LYS A 1 84 ? 25.646 -9.706 -3.299 1.00 75.94 84 LYS A C 1
ATOM 709 O O . LYS A 1 84 ? 24.912 -9.494 -4.260 1.00 75.94 84 LYS A O 1
ATOM 714 N N . SER A 1 85 ? 25.194 -10.210 -2.154 1.00 72.62 85 SER A N 1
ATOM 715 C CA . SER A 1 85 ? 23.813 -10.653 -1.958 1.00 72.62 85 SER A CA 1
ATOM 716 C C . SER A 1 85 ? 23.167 -9.943 -0.775 1.00 72.62 85 SER A C 1
ATOM 718 O O . SER A 1 85 ? 23.806 -9.747 0.259 1.00 72.62 85 SER A O 1
ATOM 720 N N . LEU A 1 86 ? 21.887 -9.608 -0.911 1.00 73.88 86 LEU A N 1
ATOM 721 C CA . LEU A 1 86 ? 21.058 -9.117 0.184 1.00 73.88 86 LEU A CA 1
ATOM 722 C C . LEU A 1 86 ? 20.502 -10.311 0.968 1.00 73.88 86 LEU A C 1
ATOM 724 O O . LEU A 1 86 ? 19.792 -11.142 0.406 1.00 73.88 86 LEU A O 1
ATOM 728 N N . GLN A 1 87 ? 20.815 -10.395 2.256 1.00 77.56 87 GLN A N 1
ATOM 729 C CA . GLN A 1 87 ? 20.195 -11.336 3.181 1.00 77.56 87 GLN A CA 1
ATOM 730 C C . GLN A 1 87 ? 19.114 -10.613 3.983 1.00 77.56 87 GLN A C 1
ATOM 732 O O . GLN A 1 87 ? 19.370 -9.572 4.586 1.00 77.56 87 GLN A O 1
ATOM 737 N N . ILE A 1 88 ? 17.906 -11.173 3.988 1.00 76.38 88 ILE A N 1
ATOM 738 C CA . ILE A 1 88 ? 16.785 -10.680 4.790 1.00 76.38 88 ILE A CA 1
ATOM 739 C C . ILE A 1 88 ? 16.723 -11.540 6.051 1.00 76.38 88 ILE A C 1
ATOM 741 O O . ILE A 1 88 ? 16.462 -12.740 5.967 1.00 76.38 88 ILE A O 1
ATOM 745 N N . ILE A 1 89 ? 16.978 -10.935 7.209 1.00 79.00 89 ILE A N 1
ATOM 746 C CA . ILE A 1 89 ? 16.955 -11.603 8.510 1.00 79.00 89 ILE A CA 1
ATOM 747 C C . ILE A 1 89 ? 15.703 -11.163 9.266 1.00 79.00 89 ILE A C 1
ATOM 749 O O . ILE A 1 89 ? 15.608 -10.016 9.694 1.00 79.00 89 ILE A O 1
ATOM 753 N N . PRO A 1 90 ? 14.722 -12.046 9.465 1.00 76.19 90 PRO A N 1
ATOM 754 C CA . PRO A 1 90 ? 13.562 -11.717 10.274 1.00 76.19 90 PRO A CA 1
ATOM 755 C C . PRO A 1 90 ? 13.942 -11.619 11.751 1.00 76.19 90 PRO A C 1
ATOM 757 O O . PRO A 1 90 ? 14.594 -12.507 12.304 1.00 76.19 90 PRO A O 1
ATOM 760 N N . ILE A 1 91 ? 13.479 -10.555 12.400 1.00 81.94 91 ILE A N 1
ATOM 761 C CA . ILE A 1 91 ? 13.695 -10.317 13.825 1.00 81.94 91 ILE A CA 1
ATOM 762 C C . ILE A 1 91 ? 12.551 -10.966 14.602 1.00 81.94 91 ILE A C 1
ATOM 764 O O . ILE A 1 91 ? 11.374 -10.641 14.421 1.00 81.94 91 ILE A O 1
ATOM 768 N N . GLN A 1 92 ? 12.896 -11.887 15.503 1.00 84.12 92 GLN A N 1
ATOM 769 C CA . GLN A 1 92 ? 11.912 -12.502 16.386 1.00 84.12 92 GLN A CA 1
ATOM 770 C C . GLN A 1 92 ? 11.458 -11.526 17.470 1.00 84.12 92 GLN A C 1
ATOM 772 O O . GLN A 1 92 ? 12.164 -11.281 18.444 1.00 84.12 92 GLN A O 1
ATOM 777 N N . VAL A 1 93 ? 10.230 -11.034 17.346 1.00 84.75 93 VAL A N 1
ATOM 778 C CA . VAL A 1 93 ? 9.567 -10.244 18.390 1.00 84.75 93 VAL A CA 1
ATOM 779 C C . VAL A 1 93 ? 8.697 -11.138 19.273 1.00 84.75 93 VAL A C 1
ATOM 781 O O . VAL A 1 93 ? 7.778 -11.801 18.789 1.00 84.75 93 VAL A O 1
ATOM 784 N N . ASN A 1 94 ? 8.995 -11.172 20.572 1.00 87.31 94 ASN A N 1
ATOM 785 C CA . ASN A 1 94 ? 8.260 -11.941 21.575 1.00 87.31 94 ASN A CA 1
ATOM 786 C C . ASN A 1 94 ? 7.027 -11.160 22.060 1.00 87.31 94 ASN A C 1
ATOM 788 O O . ASN A 1 94 ? 7.100 -9.951 22.260 1.00 87.31 94 ASN A O 1
ATOM 792 N N . LEU A 1 95 ? 5.906 -11.835 22.333 1.00 90.75 95 LEU A N 1
ATOM 793 C CA . LEU A 1 95 ? 4.722 -11.146 22.868 1.00 90.75 95 LEU A CA 1
ATOM 794 C C . LEU A 1 95 ? 4.940 -10.515 24.256 1.00 90.75 95 LEU A C 1
ATOM 796 O O . LEU A 1 95 ? 4.229 -9.583 24.609 1.00 90.75 95 LEU A O 1
ATOM 800 N N . ASN A 1 96 ? 5.941 -10.954 25.023 1.00 86.81 96 ASN A N 1
ATOM 801 C CA . ASN A 1 96 ? 6.296 -10.330 26.302 1.00 86.81 96 ASN A CA 1
ATOM 802 C C . ASN A 1 96 ? 6.860 -8.907 26.143 1.00 86.81 96 ASN A C 1
ATOM 804 O O . ASN A 1 96 ? 6.755 -8.117 27.077 1.00 86.81 96 ASN A O 1
ATOM 808 N N . SER A 1 97 ? 7.472 -8.590 24.996 1.00 87.88 97 SER A N 1
ATOM 809 C CA . SER A 1 97 ? 7.968 -7.243 24.677 1.00 87.88 97 SER A CA 1
ATOM 810 C C . SER A 1 97 ? 6.972 -6.426 23.856 1.00 87.88 97 SER A C 1
ATOM 812 O O . SER A 1 97 ? 7.183 -5.237 23.659 1.00 87.88 97 SER A O 1
ATOM 814 N N . TYR A 1 98 ? 5.900 -7.052 23.371 1.00 91.00 98 TYR A N 1
ATOM 815 C CA . TYR A 1 98 ? 4.837 -6.372 22.648 1.00 91.00 98 TYR A CA 1
ATOM 816 C C . TYR A 1 98 ? 3.767 -5.884 23.625 1.00 91.00 98 TYR A C 1
ATOM 818 O O . TYR A 1 98 ? 3.250 -6.659 24.433 1.00 91.00 98 TYR A O 1
ATOM 826 N N . HIS A 1 99 ? 3.419 -4.601 23.552 1.00 90.12 99 HIS A N 1
ATOM 827 C CA . HIS A 1 99 ? 2.502 -3.950 24.496 1.00 90.12 99 HIS A CA 1
ATOM 828 C C . HIS A 1 99 ? 1.118 -3.652 23.898 1.00 90.12 99 HIS A C 1
ATOM 830 O O . HIS A 1 99 ? 0.355 -2.850 24.443 1.00 90.12 99 HIS A O 1
ATOM 836 N N . GLY A 1 100 ? 0.778 -4.346 22.811 1.00 92.56 100 GLY A N 1
ATOM 837 C CA . GLY A 1 100 ? -0.415 -4.088 22.014 1.00 92.56 100 GLY A CA 1
ATOM 838 C C . GLY A 1 100 ? -0.221 -2.917 21.053 1.00 92.56 100 GLY A C 1
ATOM 839 O O . GLY A 1 100 ? 0.836 -2.299 21.002 1.00 92.56 100 GLY A O 1
ATOM 840 N N . THR A 1 101 ? -1.269 -2.585 20.307 1.00 93.44 101 THR A N 1
ATOM 841 C CA . THR A 1 101 ? -1.263 -1.521 19.284 1.00 93.44 101 THR A CA 1
ATOM 842 C C . THR A 1 101 ? -0.887 -0.121 19.803 1.00 93.44 101 THR A C 1
ATOM 844 O O . THR A 1 101 ? -0.447 0.735 19.047 1.00 93.44 101 THR A O 1
ATOM 847 N N . LYS A 1 102 ? -1.032 0.156 21.104 1.00 91.75 102 LYS A N 1
ATOM 848 C CA . LYS A 1 102 ? -0.728 1.487 21.647 1.00 91.75 102 LYS A CA 1
ATOM 849 C C . LYS A 1 102 ? 0.773 1.780 21.557 1.00 91.75 102 LYS A C 1
ATOM 851 O O . LYS A 1 102 ? 1.566 1.053 22.145 1.00 91.75 102 LYS A O 1
ATOM 856 N N . ASN A 1 103 ? 1.133 2.918 20.964 1.00 86.12 103 ASN A N 1
ATOM 857 C CA . ASN A 1 103 ? 2.509 3.354 20.716 1.00 86.12 103 ASN A CA 1
ATOM 858 C C . ASN A 1 103 ? 3.307 2.436 19.773 1.00 86.12 103 ASN A C 1
ATOM 860 O O . ASN A 1 103 ? 4.532 2.555 19.737 1.00 86.12 103 ASN A O 1
ATOM 864 N N . SER A 1 104 ? 2.651 1.548 19.019 1.00 90.19 104 SER A N 1
ATOM 865 C CA . SER A 1 104 ? 3.339 0.794 17.972 1.00 90.19 104 SER A CA 1
ATOM 866 C C . SER A 1 104 ? 3.747 1.710 16.810 1.00 90.19 104 SER A C 1
ATOM 868 O O . SER A 1 104 ? 3.442 2.908 16.787 1.00 90.19 104 SER A O 1
ATOM 870 N N . THR A 1 105 ? 4.422 1.131 15.819 1.00 89.88 105 THR A N 1
ATOM 871 C CA . THR A 1 105 ? 4.717 1.770 14.529 1.00 89.88 105 THR A CA 1
ATOM 872 C C . THR A 1 105 ? 3.463 2.372 13.886 1.00 89.88 105 THR A C 1
ATOM 874 O O . THR A 1 105 ? 2.353 1.892 14.116 1.00 89.88 105 THR A O 1
ATOM 877 N N . ASP A 1 106 ? 3.637 3.374 13.025 1.00 90.00 106 ASP A N 1
ATOM 878 C CA . ASP A 1 106 ? 2.552 3.958 12.217 1.00 90.00 106 ASP A CA 1
ATOM 879 C C . ASP A 1 106 ? 2.426 3.271 10.833 1.00 90.00 106 ASP A C 1
ATOM 881 O O . ASP A 1 106 ? 1.913 3.862 9.885 1.00 90.00 106 ASP A O 1
ATOM 885 N N . ASP A 1 107 ? 2.901 2.026 10.719 1.00 93.06 107 ASP A N 1
ATOM 886 C CA . ASP A 1 107 ? 2.901 1.248 9.476 1.00 93.06 107 ASP A CA 1
ATOM 887 C C . ASP A 1 107 ? 1.562 0.535 9.252 1.00 93.06 107 ASP A C 1
ATOM 889 O O . ASP A 1 107 ? 1.105 -0.240 10.095 1.00 93.06 107 ASP A O 1
ATOM 893 N N . PHE A 1 108 ? 0.963 0.764 8.086 1.00 96.12 108 PHE A N 1
ATOM 894 C CA . PHE A 1 108 ? -0.257 0.111 7.616 1.00 96.12 108 PHE A CA 1
ATOM 895 C C . PHE A 1 108 ? -0.025 -0.337 6.178 1.00 96.12 108 PHE A C 1
ATOM 897 O O . PHE A 1 108 ? 0.501 0.443 5.386 1.00 96.12 108 PHE A O 1
ATOM 904 N N . TYR A 1 109 ? -0.332 -1.597 5.882 1.00 94.38 109 TYR A N 1
ATOM 905 C CA . TYR A 1 109 ? -0.237 -2.141 4.531 1.00 94.38 109 TYR A CA 1
ATOM 906 C C . TYR A 1 109 ? -1.000 -3.462 4.411 1.00 94.38 109 TYR A C 1
ATOM 908 O O . TYR A 1 109 ? -1.081 -4.262 5.348 1.00 94.38 109 TYR A O 1
ATOM 916 N N . GLU A 1 110 ? -1.528 -3.710 3.228 1.00 93.06 110 GLU A N 1
ATOM 917 C CA . GLU A 1 110 ? -2.087 -4.985 2.800 1.00 93.06 110 GLU A CA 1
ATOM 918 C C . GLU A 1 110 ? -0.957 -5.939 2.316 1.00 93.06 110 GLU A C 1
ATOM 920 O O . GLU A 1 110 ? 0.128 -5.514 1.909 1.00 93.06 110 GLU A O 1
ATOM 925 N N . MET A 1 111 ? -1.150 -7.254 2.468 1.00 90.19 111 MET A N 1
ATOM 926 C CA . MET A 1 111 ? -0.255 -8.289 1.943 1.00 90.19 111 MET A CA 1
ATOM 927 C C . MET A 1 111 ? -1.056 -9.394 1.226 1.00 90.19 111 MET A C 1
ATOM 929 O O . MET A 1 111 ? -1.408 -10.409 1.866 1.00 90.19 111 MET A O 1
ATOM 933 N N . PRO A 1 112 ? -1.220 -9.315 -0.105 1.00 85.00 112 PRO A N 1
ATOM 934 C CA . PRO A 1 112 ? -2.298 -10.028 -0.789 1.00 85.00 112 PRO A CA 1
ATOM 935 C C . PRO A 1 112 ? -1.982 -11.513 -0.900 1.00 85.00 112 PRO A C 1
ATOM 937 O O . PRO A 1 112 ? -2.808 -12.375 -0.600 1.00 85.00 112 PRO A O 1
ATOM 940 N N . LEU A 1 113 ? -0.712 -11.836 -1.162 1.00 85.12 113 LEU A N 1
ATOM 941 C CA . LEU A 1 113 ? -0.201 -13.209 -1.231 1.00 85.12 113 LEU A CA 1
ATOM 942 C C . LEU A 1 113 ? -0.369 -14.001 0.072 1.00 85.12 113 LEU A C 1
ATOM 944 O O . LEU A 1 113 ? -0.343 -15.230 0.060 1.00 85.12 113 LEU A O 1
ATOM 948 N N . SER A 1 114 ? -0.499 -13.311 1.207 1.00 88.19 114 SER A N 1
ATOM 949 C CA . SER A 1 114 ? -0.672 -13.948 2.514 1.00 88.19 114 SER A CA 1
ATOM 950 C C . SER A 1 114 ? -2.048 -13.718 3.133 1.00 88.19 114 SER A C 1
ATOM 952 O O . SER A 1 114 ? -2.271 -14.220 4.235 1.00 88.19 114 SER A O 1
ATOM 954 N N . ALA A 1 115 ? -2.935 -12.995 2.435 1.00 93.38 115 ALA A N 1
ATOM 955 C CA . ALA A 1 115 ? -4.241 -12.544 2.907 1.00 93.38 115 ALA A CA 1
ATOM 956 C C . ALA A 1 115 ? -4.146 -11.868 4.286 1.00 93.38 115 ALA A C 1
ATOM 958 O O . ALA A 1 115 ? -4.716 -12.332 5.279 1.00 93.38 115 ALA A O 1
ATOM 959 N N . ARG A 1 116 ? -3.340 -10.804 4.393 1.00 95.19 116 ARG A N 1
ATOM 960 C CA . ARG A 1 116 ? -3.114 -10.112 5.671 1.00 95.19 116 ARG A CA 1
ATOM 961 C C . ARG A 1 116 ? -3.301 -8.621 5.548 1.00 95.19 116 ARG A C 1
ATOM 963 O O . ARG A 1 116 ? -2.849 -8.015 4.593 1.00 95.19 116 ARG A O 1
ATOM 970 N N . ILE A 1 117 ? -3.862 -8.044 6.600 1.00 97.31 117 ILE A N 1
ATOM 971 C CA . ILE A 1 117 ? -3.889 -6.601 6.798 1.00 97.31 117 ILE A CA 1
ATOM 972 C C . ILE A 1 117 ? -2.987 -6.284 7.971 1.00 97.31 117 ILE A C 1
ATOM 974 O O . ILE A 1 117 ? -3.248 -6.682 9.114 1.00 97.31 117 ILE A O 1
ATOM 978 N N . VAL A 1 118 ? -1.895 -5.602 7.665 1.00 96.81 118 VAL A N 1
ATOM 979 C CA . VAL A 1 118 ? -0.914 -5.190 8.646 1.00 96.81 118 VAL A CA 1
ATOM 980 C C . VAL A 1 118 ? -1.273 -3.808 9.168 1.00 96.81 118 VAL A C 1
ATOM 982 O O . VAL A 1 118 ? -1.607 -2.909 8.399 1.00 96.81 118 VAL A O 1
ATOM 985 N N . TYR A 1 119 ? -1.239 -3.654 10.489 1.00 97.69 119 TYR A N 1
ATOM 986 C CA . TYR A 1 119 ? -1.661 -2.424 11.148 1.00 97.69 119 TYR A CA 1
ATOM 987 C C . TYR A 1 119 ? -0.682 -1.962 12.219 1.00 97.69 119 TYR A C 1
ATOM 989 O O . TYR A 1 119 ? -0.023 -2.765 12.892 1.00 97.69 119 TYR A O 1
ATOM 997 N N . GLY A 1 120 ? -0.647 -0.643 12.371 1.00 96.56 120 GLY A N 1
ATOM 998 C CA . GLY A 1 120 ? 0.139 0.078 13.350 1.00 96.56 120 GLY A CA 1
ATOM 999 C C . GLY A 1 120 ? -0.695 0.521 14.548 1.00 96.56 120 GLY A C 1
ATOM 1000 O O . GLY A 1 120 ? -1.539 -0.220 15.056 1.00 96.56 120 GLY A O 1
ATOM 1001 N N . ASP A 1 121 ? -0.459 1.746 15.015 1.00 96.19 121 ASP A N 1
ATOM 1002 C CA . ASP A 1 121 ? -1.123 2.278 16.204 1.00 96.19 121 ASP A CA 1
ATOM 1003 C C . ASP A 1 121 ? -2.572 2.714 15.927 1.00 96.19 121 ASP A C 1
ATOM 1005 O O . ASP A 1 121 ? -2.839 3.740 15.300 1.00 96.19 121 ASP A O 1
ATOM 1009 N N . LEU A 1 122 ? -3.528 1.942 16.446 1.00 96.12 122 LEU A N 1
ATOM 1010 C CA . LEU A 1 122 ? -4.968 2.190 16.332 1.00 96.12 122 LEU A CA 1
ATOM 1011 C C . LEU A 1 122 ? -5.502 3.163 17.396 1.00 96.12 122 LEU A C 1
ATOM 1013 O O . LEU A 1 122 ? -6.684 3.507 17.392 1.00 96.12 122 LEU A O 1
ATOM 1017 N N . THR A 1 123 ? -4.671 3.592 18.349 1.00 94.00 123 THR A N 1
ATOM 1018 C CA . THR A 1 123 ? -5.094 4.499 19.425 1.00 94.00 123 THR A CA 1
ATOM 1019 C C . THR A 1 123 ? -5.027 5.971 19.034 1.00 94.00 123 THR A C 1
ATOM 1021 O O . THR A 1 123 ? -5.742 6.770 19.642 1.00 94.00 123 THR A O 1
ATOM 1024 N N . LYS A 1 124 ? -4.210 6.319 18.031 1.00 92.19 124 LYS A N 1
ATOM 1025 C CA . LYS A 1 124 ? -3.953 7.690 17.562 1.00 92.19 124 LYS A CA 1
ATOM 1026 C C . LYS A 1 124 ? -4.954 8.153 16.500 1.00 92.19 124 LYS A C 1
ATOM 1028 O O . LYS A 1 124 ? -5.555 7.342 15.795 1.00 92.19 124 LYS A O 1
ATOM 1033 N N . LYS A 1 125 ? -5.056 9.480 16.332 1.00 93.38 125 LYS A N 1
ATOM 1034 C CA . LYS A 1 125 ? -5.815 10.126 15.245 1.00 93.38 125 LYS A CA 1
ATOM 1035 C C . LYS A 1 125 ? -5.416 9.540 13.886 1.00 93.38 125 LYS A C 1
ATOM 1037 O O . LYS A 1 125 ? -4.280 9.700 13.448 1.00 93.38 125 LYS A O 1
ATOM 1042 N N . GLY A 1 126 ? -6.379 8.931 13.203 1.00 94.31 126 GLY A N 1
ATOM 1043 C CA . GLY A 1 126 ? -6.214 8.393 11.854 1.00 94.31 126 GLY A CA 1
ATOM 1044 C C . GLY A 1 126 ? -5.825 6.922 11.782 1.00 94.31 126 GLY A C 1
ATOM 1045 O O . GLY A 1 126 ? -5.854 6.376 10.684 1.00 94.31 126 GLY A O 1
ATOM 1046 N N . GLY A 1 127 ? -5.532 6.263 12.908 1.00 95.69 127 GLY A N 1
ATOM 1047 C CA . GLY A 1 127 ? -5.167 4.845 12.922 1.00 95.69 127 GLY A CA 1
ATOM 1048 C C . GLY A 1 127 ? -6.262 3.948 12.337 1.00 95.69 127 GLY A C 1
ATOM 1049 O O . GLY A 1 127 ? -5.975 3.078 11.515 1.00 95.69 127 GLY A O 1
ATOM 1050 N N . PHE A 1 128 ? -7.537 4.200 12.665 1.00 96.81 128 PHE A N 1
ATOM 1051 C CA . PHE A 1 128 ? -8.633 3.445 12.050 1.00 96.81 128 PHE A CA 1
ATOM 1052 C C . PHE A 1 128 ? -8.911 3.874 10.617 1.00 96.81 128 PHE A C 1
ATOM 1054 O O . PHE A 1 128 ? -9.323 3.038 9.819 1.00 96.81 128 PHE A O 1
ATOM 1061 N N . LEU A 1 129 ? -8.689 5.141 10.259 1.00 97.50 129 LEU A N 1
ATOM 1062 C CA . LEU A 1 129 ? -8.816 5.570 8.865 1.00 97.50 129 LEU A CA 1
ATOM 1063 C C . LEU A 1 129 ? -7.811 4.831 7.969 1.00 97.50 129 LEU A C 1
ATOM 1065 O O . LEU A 1 129 ? -8.220 4.324 6.927 1.00 97.50 129 LEU A O 1
ATOM 1069 N N . SER A 1 130 ? -6.552 4.714 8.397 1.00 97.50 130 SER A N 1
ATOM 1070 C CA . SER A 1 130 ? -5.528 3.932 7.695 1.00 97.50 130 SER A CA 1
ATOM 1071 C C . SER A 1 130 ? -5.866 2.441 7.673 1.00 97.50 130 SER A C 1
ATOM 1073 O O . SER A 1 130 ? -5.817 1.825 6.618 1.00 97.50 130 SER A O 1
ATOM 1075 N N . LEU A 1 131 ? -6.328 1.859 8.787 1.00 98.06 131 LEU A N 1
ATOM 1076 C CA . LEU A 1 131 ? -6.773 0.460 8.794 1.00 98.06 131 LEU A CA 1
ATOM 1077 C C . LEU A 1 131 ? -7.903 0.203 7.783 1.00 98.06 131 LEU A C 1
ATOM 1079 O O . LEU A 1 131 ? -7.874 -0.783 7.055 1.00 98.06 131 LEU A O 1
ATOM 1083 N N . MET A 1 132 ? -8.908 1.083 7.727 1.00 98.19 132 MET A N 1
ATOM 1084 C CA . MET A 1 132 ? -10.024 0.950 6.782 1.00 98.19 132 MET A CA 1
ATOM 1085 C C . MET A 1 132 ? -9.583 1.142 5.323 1.00 98.19 132 MET A C 1
ATOM 1087 O O . MET A 1 132 ? -10.227 0.605 4.421 1.00 98.19 132 MET A O 1
ATOM 1091 N N . HIS A 1 133 ? -8.510 1.899 5.084 1.00 97.81 133 HIS A N 1
ATOM 1092 C CA . HIS A 1 133 ? -7.888 2.021 3.768 1.00 97.81 133 HIS A CA 1
ATOM 1093 C C . HIS A 1 133 ? -7.278 0.683 3.328 1.00 97.81 133 HIS A C 1
ATOM 1095 O O . HIS A 1 133 ? -7.655 0.190 2.269 1.00 97.81 133 HIS A O 1
ATOM 1101 N N . GLU A 1 134 ? -6.506 0.013 4.188 1.00 97.44 134 GLU A N 1
ATOM 1102 C CA . GLU A 1 134 ? -5.960 -1.322 3.880 1.00 97.44 134 GLU A CA 1
ATOM 1103 C C . GLU A 1 134 ? -7.046 -2.400 3.731 1.00 97.44 134 GLU A C 1
ATOM 1105 O O . GLU A 1 134 ? -6.961 -3.272 2.871 1.00 97.44 134 GLU A O 1
ATOM 1110 N N . ILE A 1 135 ? -8.126 -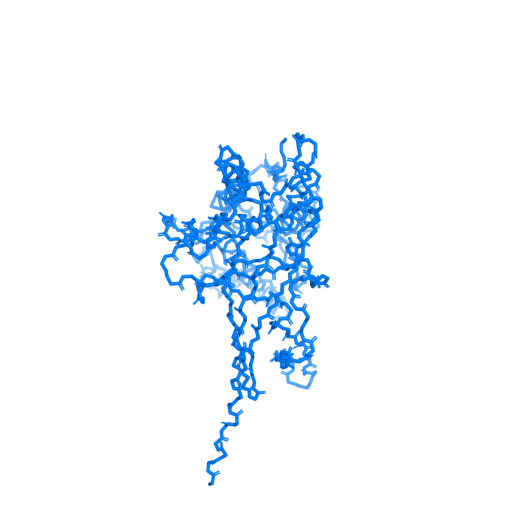2.328 4.521 1.00 97.75 135 ILE A N 1
ATOM 1111 C CA . ILE A 1 135 ? -9.302 -3.199 4.327 1.00 97.75 135 ILE A CA 1
ATOM 1112 C C . ILE A 1 135 ? -9.931 -2.965 2.951 1.00 97.75 135 ILE A C 1
ATOM 1114 O O . ILE A 1 135 ? -10.420 -3.905 2.324 1.00 97.75 135 ILE A O 1
ATOM 1118 N N . SER A 1 136 ? -9.931 -1.720 2.472 1.00 96.19 136 SER A N 1
ATOM 1119 C CA . SER A 1 136 ? -10.459 -1.401 1.148 1.00 96.19 136 SER A CA 1
ATOM 1120 C C . SER A 1 136 ? -9.584 -1.994 0.045 1.00 96.19 136 SER A C 1
ATOM 1122 O O . SER A 1 136 ? -10.150 -2.533 -0.904 1.00 96.19 136 SER A O 1
ATOM 1124 N N . HIS A 1 137 ? -8.255 -1.970 0.199 1.00 94.12 137 HIS A N 1
ATOM 1125 C CA . HIS A 1 137 ? -7.328 -2.676 -0.695 1.00 94.12 137 HIS A CA 1
ATOM 1126 C C . HIS A 1 137 ? -7.598 -4.180 -0.707 1.00 94.12 137 HIS A C 1
ATOM 1128 O O . HIS A 1 137 ? -7.860 -4.728 -1.768 1.00 94.12 137 HIS A O 1
ATOM 1134 N N . ALA A 1 138 ? -7.740 -4.819 0.456 1.00 94.25 138 ALA A N 1
ATOM 1135 C CA . ALA A 1 138 ? -8.058 -6.249 0.529 1.00 94.25 138 ALA A CA 1
ATOM 1136 C C . ALA A 1 138 ? -9.368 -6.626 -0.200 1.00 94.25 138 ALA A C 1
ATOM 1138 O O . ALA A 1 138 ? -9.486 -7.692 -0.804 1.00 94.25 138 ALA A O 1
ATOM 1139 N N . TRP A 1 139 ? -10.393 -5.767 -0.156 1.00 94.44 139 TRP A N 1
ATOM 1140 C CA . TRP A 1 139 ? -11.621 -5.982 -0.933 1.00 94.44 139 TRP A CA 1
ATOM 1141 C C . TRP A 1 139 ? -11.447 -5.704 -2.418 1.00 94.44 139 TRP A C 1
ATOM 1143 O O . TRP A 1 139 ? -12.072 -6.386 -3.233 1.00 94.44 139 TRP A O 1
ATOM 1153 N N . GLN A 1 140 ? -10.635 -4.706 -2.768 1.00 91.31 140 GLN A N 1
ATOM 1154 C CA . GLN A 1 140 ? -10.256 -4.484 -4.151 1.00 91.31 140 GLN A CA 1
ATOM 1155 C C . GLN A 1 140 ? -9.562 -5.745 -4.691 1.00 91.31 140 GLN A C 1
ATOM 1157 O O . GLN A 1 140 ? -9.984 -6.220 -5.743 1.00 91.31 140 GLN A O 1
ATOM 1162 N N . ASP A 1 141 ? -8.637 -6.335 -3.921 1.00 87.31 141 ASP A N 1
ATOM 1163 C CA . ASP A 1 141 ? -7.900 -7.582 -4.197 1.00 87.31 141 ASP A CA 1
ATOM 1164 C C . ASP A 1 141 ? -8.779 -8.772 -4.559 1.00 87.31 141 ASP A C 1
ATOM 1166 O O . ASP A 1 141 ? -8.465 -9.560 -5.451 1.00 87.31 141 ASP A O 1
ATOM 1170 N N . VAL A 1 142 ? -9.919 -8.893 -3.886 1.00 88.94 142 VAL A N 1
ATOM 1171 C CA . VAL A 1 142 ? -10.837 -10.017 -4.087 1.00 88.94 142 VAL A CA 1
ATOM 1172 C C . VAL A 1 142 ? -11.784 -9.820 -5.273 1.00 88.94 142 VAL A C 1
ATOM 1174 O O . VAL A 1 142 ? -12.214 -10.813 -5.861 1.00 88.94 142 VAL A O 1
ATOM 1177 N N . TYR A 1 143 ? -12.148 -8.580 -5.618 1.00 85.00 143 TYR A N 1
ATOM 1178 C CA . TYR A 1 143 ? -13.236 -8.313 -6.571 1.00 85.00 143 TYR A CA 1
ATOM 1179 C C . TYR A 1 143 ? -12.826 -7.641 -7.877 1.00 85.00 143 TYR A C 1
ATOM 1181 O O . TYR A 1 143 ? -13.604 -7.692 -8.831 1.00 85.00 143 TYR A O 1
ATOM 1189 N N . TYR A 1 144 ? -11.658 -7.008 -7.947 1.00 79.00 144 TYR A N 1
ATOM 1190 C CA . TYR A 1 144 ? -11.162 -6.423 -9.186 1.00 79.00 144 TYR A CA 1
ATOM 1191 C C . TYR A 1 144 ? -10.066 -7.309 -9.771 1.00 79.00 144 TYR A C 1
ATOM 1193 O O . TYR A 1 144 ? -9.129 -7.702 -9.090 1.00 79.00 144 TYR A O 1
ATOM 1201 N N . GLU A 1 145 ? -10.174 -7.637 -11.053 1.00 65.12 145 GLU A N 1
ATOM 1202 C CA . GLU A 1 145 ? -9.048 -8.220 -11.777 1.00 65.12 145 GLU A CA 1
ATOM 1203 C C . GLU A 1 145 ? -8.043 -7.094 -12.062 1.00 65.12 145 GLU A C 1
ATOM 1205 O O . GLU A 1 145 ? -8.429 -6.079 -12.641 1.00 65.12 145 GLU A O 1
ATOM 1210 N N . ASN A 1 146 ? -6.767 -7.296 -11.703 1.00 56.62 146 ASN A N 1
ATOM 1211 C CA . ASN A 1 146 ? -5.613 -6.437 -12.024 1.00 56.62 146 ASN A CA 1
ATOM 1212 C C . ASN A 1 146 ? -5.462 -5.149 -11.166 1.00 56.62 146 ASN A C 1
ATOM 1214 O O . ASN A 1 146 ? -6.133 -4.142 -11.389 1.00 56.62 146 ASN A O 1
ATOM 1218 N N . PHE A 1 147 ? -4.501 -5.156 -10.227 1.00 65.25 147 PHE A N 1
ATOM 1219 C CA . PHE A 1 147 ? -4.236 -4.076 -9.255 1.00 65.25 147 PHE A CA 1
ATOM 1220 C C . PHE A 1 147 ? -3.368 -2.943 -9.790 1.00 65.25 147 PHE A C 1
ATOM 1222 O O . PHE A 1 147 ? -2.309 -3.178 -10.361 1.00 65.25 147 PHE A O 1
ATOM 1229 N N . GLY A 1 148 ? -3.783 -1.699 -9.545 1.00 77.38 148 GLY A N 1
ATOM 1230 C CA . GLY A 1 148 ? -3.127 -0.491 -10.045 1.00 77.38 148 GLY A CA 1
ATOM 1231 C C . GLY A 1 148 ? -1.672 -0.353 -9.593 1.00 77.38 148 GLY A C 1
ATOM 1232 O O . GLY A 1 148 ? -0.788 -0.253 -10.444 1.00 77.38 148 GLY A O 1
ATOM 1233 N N . GLN A 1 149 ? -1.407 -0.389 -8.281 1.00 86.25 149 GLN A N 1
ATOM 1234 C CA . GLN A 1 149 ? -0.038 -0.273 -7.757 1.00 86.25 149 GLN A CA 1
ATOM 1235 C C . GLN A 1 149 ? 0.835 -1.462 -8.170 1.00 86.25 149 GLN A C 1
ATOM 1237 O O . GLN A 1 149 ? 1.892 -1.263 -8.765 1.00 86.25 149 GLN A O 1
ATOM 1242 N N . SER A 1 150 ? 0.404 -2.695 -7.884 1.00 83.94 150 SER A N 1
ATOM 1243 C CA . SER A 1 150 ? 1.224 -3.888 -8.130 1.00 83.94 150 SER A CA 1
ATOM 1244 C C . SER A 1 150 ? 1.532 -4.086 -9.612 1.00 83.94 150 SER A C 1
ATOM 1246 O O . SER A 1 150 ? 2.672 -4.389 -9.952 1.00 83.94 150 SER A O 1
ATOM 1248 N N . ASN A 1 151 ? 0.573 -3.836 -10.511 1.00 88.38 151 ASN A N 1
ATOM 1249 C CA . ASN A 1 151 ? 0.825 -3.929 -11.950 1.00 88.38 151 ASN A CA 1
ATOM 1250 C C . ASN A 1 151 ? 1.751 -2.820 -12.443 1.00 88.38 151 ASN A C 1
ATOM 1252 O O . ASN A 1 151 ? 2.561 -3.055 -13.339 1.00 88.38 151 ASN A O 1
ATOM 1256 N N . PHE A 1 152 ? 1.630 -1.611 -11.885 1.00 92.25 152 PHE A N 1
ATOM 1257 C CA . PHE A 1 152 ? 2.573 -0.540 -12.176 1.00 92.25 152 PHE A CA 1
ATOM 1258 C C . PHE A 1 152 ? 3.989 -0.940 -11.746 1.00 92.25 152 PHE A C 1
ATOM 1260 O O . PHE A 1 152 ? 4.912 -0.836 -12.550 1.00 92.25 152 PHE A O 1
ATOM 1267 N N . GLU A 1 153 ? 4.162 -1.422 -10.513 1.00 90.06 153 GL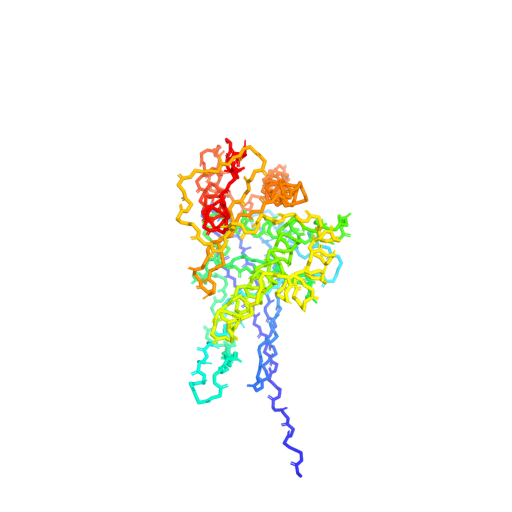U A N 1
ATOM 1268 C CA . GLU A 1 153 ? 5.463 -1.827 -9.976 1.00 90.06 153 GLU A CA 1
ATOM 1269 C C . GLU A 1 153 ? 6.060 -3.004 -10.752 1.00 90.06 153 GLU A C 1
ATOM 1271 O O . GLU A 1 153 ? 7.237 -2.968 -11.109 1.00 90.06 153 GLU A O 1
ATOM 1276 N N . GLU A 1 154 ? 5.258 -4.019 -11.078 1.00 90.81 154 GLU A N 1
ATOM 1277 C CA . GLU A 1 154 ? 5.685 -5.154 -11.895 1.00 90.81 154 GLU A CA 1
ATOM 1278 C C . GLU A 1 154 ? 6.141 -4.693 -13.283 1.00 90.81 154 GLU A C 1
ATOM 1280 O O . GLU A 1 154 ? 7.265 -4.992 -13.697 1.00 90.81 154 GLU A O 1
ATOM 1285 N N . PHE A 1 155 ? 5.308 -3.916 -13.981 1.00 93.12 155 PHE A N 1
ATOM 1286 C CA . PHE A 1 155 ? 5.642 -3.377 -15.296 1.00 93.12 155 PHE A CA 1
ATOM 1287 C C . PHE A 1 155 ? 6.914 -2.527 -15.249 1.00 93.12 155 PHE A C 1
ATOM 1289 O O . PHE A 1 155 ? 7.809 -2.698 -16.076 1.00 93.12 155 PHE A O 1
ATOM 1296 N N . TYR A 1 156 ? 7.015 -1.631 -14.268 1.00 93.12 156 TYR A N 1
ATOM 1297 C CA . TYR A 1 156 ? 8.157 -0.746 -14.087 1.00 93.12 156 TYR A CA 1
ATOM 1298 C C . TYR A 1 156 ? 9.449 -1.528 -13.820 1.00 93.12 156 TYR A C 1
ATOM 1300 O O . TYR A 1 156 ? 10.481 -1.238 -14.429 1.00 93.12 156 TYR A O 1
ATOM 1308 N N . ASN A 1 157 ? 9.407 -2.545 -12.957 1.00 91.19 157 ASN A N 1
ATOM 1309 C CA . ASN A 1 157 ? 10.573 -3.365 -12.628 1.00 91.19 157 ASN A CA 1
ATOM 1310 C C . ASN A 1 157 ? 11.030 -4.204 -13.830 1.00 91.19 157 ASN A C 1
ATOM 1312 O O . ASN A 1 157 ? 12.226 -4.274 -14.120 1.00 91.19 157 ASN A O 1
ATOM 1316 N N . GLN A 1 158 ? 10.090 -4.800 -14.572 1.00 92.56 158 GLN A N 1
ATOM 1317 C CA . GLN A 1 158 ? 10.405 -5.527 -15.805 1.00 92.56 158 GLN A CA 1
ATOM 1318 C C . GLN A 1 158 ? 11.013 -4.594 -16.859 1.00 92.56 158 GLN A C 1
ATOM 1320 O O . GLN A 1 158 ? 12.035 -4.922 -17.465 1.00 92.56 158 GLN A O 1
ATOM 1325 N N . LEU A 1 159 ? 10.419 -3.413 -17.048 1.00 92.75 159 LEU A N 1
ATOM 1326 C CA . LEU A 1 159 ? 10.876 -2.433 -18.026 1.00 92.75 159 LEU A CA 1
ATOM 1327 C C . LEU A 1 159 ? 12.275 -1.908 -17.690 1.00 92.75 159 LEU A C 1
ATOM 1329 O O . LEU A 1 159 ? 13.158 -1.929 -18.545 1.00 92.75 159 LEU A O 1
ATOM 1333 N N . THR A 1 160 ? 12.500 -1.463 -16.453 1.00 90.62 160 THR A N 1
ATOM 1334 C CA . THR A 1 160 ? 13.813 -0.950 -16.024 1.00 90.62 160 THR A CA 1
ATOM 1335 C C . THR A 1 160 ? 14.892 -2.024 -16.130 1.00 90.62 160 THR A C 1
ATOM 1337 O O . THR A 1 160 ? 15.962 -1.743 -16.658 1.00 90.62 160 THR A O 1
ATOM 1340 N N . THR A 1 161 ? 14.590 -3.279 -15.773 1.00 89.06 161 THR A N 1
ATOM 1341 C CA . THR A 1 161 ? 15.515 -4.409 -15.963 1.00 89.06 161 THR A CA 1
ATOM 1342 C C . THR A 1 161 ? 15.923 -4.570 -17.430 1.00 89.06 161 THR A C 1
ATOM 1344 O O . THR A 1 161 ? 17.115 -4.660 -17.728 1.00 89.06 161 THR A O 1
ATOM 1347 N N . LYS A 1 162 ? 14.964 -4.563 -18.368 1.00 89.69 162 LYS A N 1
ATOM 1348 C CA . LYS A 1 162 ? 15.261 -4.686 -19.806 1.00 89.69 162 LYS A CA 1
ATOM 1349 C C . LYS A 1 162 ? 16.081 -3.509 -20.329 1.00 89.69 162 LYS A C 1
ATOM 1351 O O . LYS A 1 162 ? 17.097 -3.711 -20.990 1.00 89.69 162 LYS A O 1
ATOM 1356 N N . LEU A 1 163 ? 15.694 -2.280 -19.989 1.00 88.81 163 LEU A N 1
ATOM 1357 C CA . LEU A 1 163 ? 16.427 -1.073 -20.388 1.00 88.81 163 LEU A CA 1
ATOM 1358 C C . LEU A 1 163 ? 17.869 -1.079 -19.862 1.00 88.81 163 LEU A C 1
ATOM 1360 O O . LEU A 1 163 ? 18.794 -0.654 -20.556 1.00 88.81 163 LEU A O 1
ATOM 1364 N N . SER A 1 164 ? 18.073 -1.620 -18.666 1.00 85.31 164 SER A N 1
ATOM 1365 C CA . SER A 1 164 ? 19.383 -1.788 -18.047 1.00 85.31 164 SER A CA 1
ATOM 1366 C C . SER A 1 164 ? 20.240 -2.851 -18.736 1.00 85.31 164 SER A C 1
ATOM 1368 O O . SER A 1 164 ? 21.432 -2.619 -18.948 1.00 85.31 164 SER A O 1
ATOM 1370 N N . ILE A 1 165 ? 19.643 -3.962 -19.181 1.00 86.50 165 ILE A N 1
ATOM 1371 C CA . ILE A 1 165 ? 20.324 -4.966 -20.017 1.00 86.50 165 ILE A CA 1
ATOM 1372 C C . ILE A 1 165 ? 20.766 -4.349 -21.350 1.00 86.50 165 ILE A C 1
ATOM 1374 O O . ILE A 1 165 ? 21.925 -4.503 -21.737 1.00 86.50 165 ILE A O 1
ATOM 1378 N N . ILE A 1 166 ? 19.884 -3.601 -22.021 1.00 87.62 166 ILE A N 1
ATOM 1379 C CA . ILE A 1 166 ? 20.203 -2.924 -23.289 1.00 87.62 166 ILE A CA 1
ATOM 1380 C C . ILE A 1 166 ? 21.341 -1.914 -23.091 1.00 87.62 166 ILE A C 1
ATOM 1382 O O . ILE A 1 166 ? 22.280 -1.871 -23.887 1.00 87.62 166 ILE A O 1
ATOM 1386 N N . ALA A 1 167 ? 21.300 -1.132 -22.009 1.00 84.88 167 ALA A N 1
ATOM 1387 C CA . ALA A 1 167 ? 22.345 -0.161 -21.698 1.00 84.88 167 ALA A CA 1
ATOM 1388 C C . ALA A 1 167 ? 23.712 -0.830 -21.471 1.00 84.88 167 ALA A C 1
ATOM 1390 O O . ALA A 1 167 ? 24.713 -0.363 -22.011 1.00 84.88 167 ALA A O 1
ATOM 1391 N N . ALA A 1 168 ? 23.757 -1.937 -20.724 1.00 85.19 168 ALA A N 1
ATOM 1392 C CA . ALA A 1 168 ? 24.987 -2.699 -20.505 1.00 85.19 168 ALA A CA 1
ATOM 1393 C C . ALA A 1 168 ? 25.516 -3.325 -21.807 1.00 85.19 168 ALA A C 1
ATOM 1395 O O . ALA A 1 168 ? 26.714 -3.287 -22.084 1.00 85.19 168 ALA A O 1
ATOM 1396 N N . ALA A 1 169 ? 24.625 -3.856 -22.649 1.00 87.00 169 ALA A N 1
ATOM 1397 C CA . ALA A 1 169 ? 25.001 -4.393 -23.953 1.00 87.00 169 ALA A CA 1
ATOM 1398 C C . ALA A 1 169 ? 25.595 -3.311 -24.871 1.00 87.00 169 ALA A C 1
ATOM 1400 O O . ALA A 1 169 ? 26.544 -3.587 -25.606 1.00 87.00 169 ALA A O 1
ATOM 1401 N N . LYS A 1 170 ? 25.089 -2.072 -24.800 1.00 85.44 170 LYS A N 1
ATOM 1402 C CA . LYS A 1 170 ? 25.628 -0.933 -25.555 1.00 85.44 170 LYS A CA 1
ATOM 1403 C C . LYS A 1 170 ? 27.060 -0.585 -25.137 1.00 85.44 170 LYS A C 1
ATOM 1405 O O . LYS A 1 170 ? 27.886 -0.311 -26.002 1.00 85.44 170 LYS A O 1
ATOM 1410 N N . GLU A 1 171 ? 27.371 -0.631 -23.843 1.00 86.06 171 GLU A N 1
ATOM 1411 C CA . GLU A 1 171 ? 28.739 -0.428 -23.335 1.00 86.06 171 GLU A CA 1
ATOM 1412 C C . GLU A 1 171 ? 29.692 -1.513 -23.861 1.00 86.06 171 GLU A C 1
ATOM 1414 O O . GLU A 1 171 ? 30.751 -1.202 -24.405 1.00 86.06 171 GLU A O 1
ATOM 1419 N N . ILE A 1 172 ? 29.273 -2.782 -23.823 1.00 87.56 172 ILE A N 1
ATOM 1420 C CA . ILE A 1 172 ? 30.052 -3.908 -24.366 1.00 87.56 172 ILE A CA 1
ATOM 1421 C C . ILE A 1 172 ? 30.281 -3.753 -25.875 1.00 87.56 172 ILE A C 1
ATOM 1423 O O . ILE A 1 172 ? 31.381 -4.007 -26.369 1.00 87.56 172 ILE A O 1
ATOM 1427 N N . ALA A 1 173 ? 29.254 -3.339 -26.618 1.00 87.06 173 ALA A N 1
ATOM 1428 C CA . ALA A 1 173 ? 29.350 -3.103 -28.053 1.00 87.06 173 ALA A CA 1
ATOM 1429 C C . ALA A 1 173 ? 30.380 -2.008 -28.377 1.00 87.06 173 ALA A C 1
ATOM 1431 O O . ALA A 1 173 ? 31.173 -2.171 -29.305 1.00 87.06 173 ALA A O 1
ATOM 1432 N N . GLN A 1 174 ? 30.430 -0.934 -27.579 1.00 86.19 174 GLN A N 1
ATOM 1433 C CA . GLN A 1 174 ? 31.432 0.129 -27.715 1.00 86.19 174 GLN A CA 1
ATOM 1434 C C . GLN A 1 174 ? 32.852 -0.378 -27.438 1.00 86.19 174 GLN A C 1
ATOM 1436 O O . GLN A 1 174 ? 33.758 -0.116 -28.230 1.00 86.19 174 GLN A O 1
ATOM 1441 N N . GLU A 1 175 ? 33.051 -1.145 -26.363 1.00 89.75 175 GLU A N 1
ATOM 1442 C CA . GLU A 1 175 ? 34.352 -1.743 -26.030 1.00 89.75 175 GLU A CA 1
ATOM 1443 C C . GLU A 1 175 ? 34.846 -2.700 -27.123 1.00 89.75 175 GLU A C 1
ATOM 1445 O O . GLU A 1 175 ? 36.027 -2.706 -27.480 1.00 89.75 175 GLU A O 1
ATOM 1450 N N . ARG A 1 176 ? 33.927 -3.487 -27.694 1.00 89.62 176 ARG A N 1
ATOM 1451 C CA . ARG A 1 176 ? 34.204 -4.443 -28.774 1.00 89.62 176 ARG A CA 1
ATOM 1452 C C . ARG A 1 176 ? 34.215 -3.819 -30.167 1.00 89.62 176 ARG A C 1
ATOM 1454 O O . ARG A 1 176 ? 34.529 -4.525 -31.122 1.00 89.62 176 ARG A O 1
ATOM 1461 N N . LYS A 1 177 ? 33.912 -2.522 -30.281 1.00 91.06 177 LYS A N 1
ATOM 1462 C CA . LYS A 1 177 ? 33.805 -1.776 -31.544 1.00 91.06 177 LYS A CA 1
ATOM 1463 C C . LYS A 1 177 ? 32.845 -2.427 -32.546 1.00 91.06 177 LYS A C 1
ATOM 1465 O O . LYS A 1 177 ? 33.139 -2.463 -33.738 1.00 91.06 177 LYS A O 1
ATOM 1470 N N . TRP A 1 178 ? 31.721 -2.948 -32.056 1.00 87.31 178 TRP A N 1
ATOM 1471 C CA . TRP A 1 178 ? 30.647 -3.430 -32.920 1.00 87.31 178 TRP A CA 1
ATOM 1472 C C . TRP A 1 178 ? 30.113 -2.286 -33.781 1.00 87.31 178 TRP A C 1
ATOM 1474 O O . TRP A 1 178 ? 29.957 -1.154 -33.312 1.00 87.31 178 TRP A O 1
ATOM 1484 N N . SER A 1 179 ? 29.829 -2.592 -35.041 1.00 88.25 179 SER A N 1
ATOM 1485 C CA . SER A 1 179 ? 29.072 -1.712 -35.925 1.00 88.25 179 SER A CA 1
ATOM 1486 C C . SER A 1 179 ? 27.631 -1.536 -35.418 1.00 88.25 179 SER A C 1
ATOM 1488 O O . SER A 1 179 ? 27.116 -2.394 -34.688 1.00 88.25 179 SER A O 1
ATOM 1490 N N . PRO A 1 180 ? 26.952 -0.436 -35.788 1.00 85.31 180 PRO A N 1
ATOM 1491 C CA . PRO A 1 180 ? 25.532 -0.258 -35.495 1.00 85.31 180 PRO A CA 1
ATOM 1492 C C . PRO A 1 180 ? 24.671 -1.436 -35.970 1.00 85.31 180 PRO A C 1
ATOM 1494 O O . PRO A 1 180 ? 23.772 -1.859 -35.250 1.00 85.31 180 PRO A O 1
ATOM 1497 N N . GLU A 1 181 ? 24.981 -2.008 -37.135 1.00 87.75 181 GLU A N 1
ATOM 1498 C CA . GLU A 1 181 ? 24.271 -3.151 -37.712 1.00 87.75 181 GLU A CA 1
ATOM 1499 C C . GLU A 1 181 ? 24.458 -4.429 -36.879 1.00 87.75 181 GLU A C 1
ATOM 1501 O O . GLU A 1 181 ? 23.497 -5.162 -36.645 1.00 87.75 181 GLU A O 1
ATOM 1506 N N . GLU A 1 182 ? 25.675 -4.683 -36.383 1.00 88.00 182 GLU A N 1
ATOM 1507 C CA . GLU A 1 182 ? 25.950 -5.812 -35.485 1.00 88.00 182 GLU A CA 1
ATOM 1508 C C . GLU A 1 182 ? 25.214 -5.662 -34.152 1.00 88.00 182 GLU A C 1
ATOM 1510 O O . GLU A 1 182 ? 24.642 -6.630 -33.652 1.00 88.00 182 GLU A O 1
ATOM 1515 N N . PHE A 1 183 ? 25.192 -4.459 -33.574 1.00 87.94 183 PHE A N 1
ATOM 1516 C CA . PHE A 1 183 ? 24.442 -4.211 -32.343 1.00 87.94 183 PHE A CA 1
ATOM 1517 C C . PHE A 1 183 ? 22.929 -4.373 -32.552 1.00 87.94 183 PHE A C 1
ATOM 1519 O O . PHE A 1 183 ? 22.249 -4.949 -31.697 1.00 87.94 183 PHE A O 1
ATOM 1526 N N . GLU A 1 184 ? 22.405 -3.912 -33.691 1.00 86.81 184 GLU A N 1
ATOM 1527 C CA . GLU A 1 184 ? 20.985 -4.046 -34.011 1.00 86.81 184 GLU A CA 1
ATOM 1528 C C . GLU A 1 184 ? 20.574 -5.521 -34.144 1.00 86.81 184 GLU A C 1
ATOM 1530 O O . GLU A 1 184 ? 19.627 -5.951 -33.484 1.00 86.81 184 GLU A O 1
ATOM 1535 N N . GLU A 1 185 ? 21.310 -6.322 -34.923 1.00 88.00 185 GLU A N 1
ATOM 1536 C CA . GLU A 1 185 ? 20.982 -7.739 -35.136 1.00 88.00 185 GLU A CA 1
ATOM 1537 C C . GLU A 1 185 ? 21.230 -8.614 -33.896 1.00 88.00 185 GLU A C 1
ATOM 1539 O O . GLU A 1 185 ? 20.446 -9.525 -33.631 1.00 88.00 185 GLU A O 1
ATOM 1544 N N . ILE A 1 186 ? 22.287 -8.355 -33.115 1.00 86.38 186 ILE A N 1
ATOM 1545 C CA . ILE A 1 186 ? 22.644 -9.197 -31.958 1.00 86.38 186 ILE A CA 1
ATOM 1546 C C . ILE A 1 186 ? 21.800 -8.859 -30.720 1.00 86.38 186 ILE A C 1
ATOM 1548 O O . ILE A 1 186 ? 21.506 -9.753 -29.924 1.00 86.38 186 ILE A O 1
ATOM 1552 N N . VAL A 1 187 ? 21.432 -7.587 -30.522 1.00 87.31 187 VAL A N 1
ATOM 1553 C CA . VAL A 1 187 ? 20.797 -7.114 -29.278 1.00 87.31 187 VAL A CA 1
ATOM 1554 C C . VAL A 1 187 ? 19.409 -6.542 -29.537 1.00 87.31 187 VAL A C 1
ATOM 1556 O O . VAL A 1 187 ? 18.425 -7.024 -28.975 1.00 87.31 187 VAL A O 1
ATOM 1559 N N . MET A 1 188 ? 19.314 -5.496 -30.357 1.00 87.06 188 MET A N 1
ATOM 1560 C CA . MET A 1 188 ? 18.107 -4.667 -30.396 1.00 87.06 188 MET A CA 1
ATOM 1561 C C . MET A 1 188 ? 16.914 -5.369 -31.030 1.00 87.06 188 MET A C 1
ATOM 1563 O O . MET A 1 188 ? 15.805 -5.191 -30.539 1.00 87.06 188 MET A O 1
ATOM 1567 N N . LYS A 1 189 ? 17.113 -6.198 -32.058 1.00 86.06 189 LYS A N 1
ATOM 1568 C CA . LYS A 1 189 ? 16.027 -6.889 -32.767 1.00 86.06 189 LYS A CA 1
ATOM 1569 C C . LYS A 1 189 ? 15.115 -7.684 -31.829 1.00 86.06 189 LYS A C 1
ATOM 1571 O O . LYS A 1 189 ? 13.913 -7.440 -31.803 1.00 86.06 189 LYS A O 1
ATOM 1576 N N . GLY A 1 190 ? 15.692 -8.550 -30.992 1.00 86.75 190 GLY A N 1
ATOM 1577 C CA . GLY A 1 190 ? 14.925 -9.310 -29.998 1.00 86.75 190 GLY A CA 1
ATOM 1578 C C . GLY A 1 190 ? 14.360 -8.425 -28.883 1.00 86.75 190 GLY A C 1
ATOM 1579 O O . GLY A 1 190 ? 13.215 -8.584 -28.472 1.00 86.75 190 GLY A O 1
ATOM 1580 N N . GLN A 1 191 ? 15.128 -7.433 -28.424 1.00 89.25 191 GLN A N 1
ATOM 1581 C CA . GLN A 1 191 ? 14.675 -6.533 -27.359 1.00 89.25 191 GLN A CA 1
ATOM 1582 C C . GLN A 1 191 ? 13.509 -5.632 -27.795 1.00 89.25 191 GLN A C 1
ATOM 1584 O O . GLN A 1 191 ? 12.627 -5.346 -26.989 1.00 89.25 191 GLN A O 1
ATOM 1589 N N . ARG A 1 192 ? 13.458 -5.204 -29.062 1.00 87.94 192 ARG A N 1
ATOM 1590 C CA . ARG A 1 192 ? 12.342 -4.424 -29.614 1.00 87.94 192 ARG A CA 1
ATOM 1591 C C . ARG A 1 192 ? 11.059 -5.235 -29.668 1.00 87.94 192 ARG A C 1
ATOM 1593 O O . ARG A 1 192 ? 10.012 -4.680 -29.354 1.00 87.94 192 ARG A O 1
ATOM 1600 N N . GLU A 1 193 ? 11.129 -6.507 -30.055 1.00 89.19 193 GLU A N 1
ATOM 1601 C CA . GLU A 1 193 ? 9.963 -7.398 -30.043 1.00 89.19 193 GLU A CA 1
ATOM 1602 C C . GLU A 1 193 ? 9.409 -7.534 -28.620 1.00 89.19 193 GLU A C 1
ATOM 1604 O O . GLU A 1 193 ? 8.238 -7.241 -28.389 1.00 89.19 193 GLU A O 1
ATOM 1609 N N . GLU A 1 194 ? 10.268 -7.821 -27.638 1.00 91.25 194 GLU A N 1
ATOM 1610 C CA . GLU A 1 194 ? 9.855 -7.933 -26.234 1.00 91.25 194 GLU A CA 1
ATOM 1611 C C . GLU A 1 194 ? 9.282 -6.623 -25.666 1.00 91.25 194 GLU A C 1
ATOM 1613 O O . GLU A 1 194 ? 8.275 -6.631 -24.957 1.00 91.25 194 GLU A O 1
ATOM 1618 N N . LEU A 1 195 ? 9.907 -5.478 -25.960 1.00 92.50 195 LEU A N 1
ATOM 1619 C CA . LEU A 1 195 ? 9.409 -4.171 -25.522 1.00 92.50 195 LEU A CA 1
ATOM 1620 C C . LEU A 1 195 ? 8.073 -3.830 -26.190 1.00 92.50 195 LEU A C 1
ATOM 1622 O O . LEU A 1 195 ? 7.167 -3.325 -25.525 1.00 92.50 195 LEU A O 1
ATOM 1626 N N . LYS A 1 196 ? 7.911 -4.163 -27.473 1.00 92.00 196 LYS A N 1
ATOM 1627 C CA . LYS A 1 196 ? 6.656 -3.970 -28.200 1.00 92.00 196 LYS A CA 1
ATOM 1628 C C . LYS A 1 196 ? 5.532 -4.819 -27.611 1.00 92.00 196 LYS A C 1
ATOM 1630 O O . LYS A 1 196 ? 4.437 -4.293 -27.423 1.00 92.00 196 LYS A O 1
ATOM 1635 N N . ASP A 1 197 ? 5.805 -6.068 -27.240 1.00 92.56 197 ASP A N 1
ATOM 1636 C CA . ASP A 1 197 ? 4.845 -6.942 -26.550 1.00 92.56 197 ASP A CA 1
ATOM 1637 C C . ASP A 1 197 ? 4.455 -6.390 -25.170 1.00 92.56 197 ASP A C 1
ATOM 1639 O O . ASP A 1 197 ? 3.311 -6.511 -24.723 1.00 92.56 197 ASP A O 1
ATOM 1643 N N . MET A 1 198 ? 5.381 -5.697 -24.501 1.00 92.94 198 MET A N 1
ATOM 1644 C CA . MET A 1 198 ? 5.078 -4.944 -23.285 1.00 92.94 198 MET A CA 1
ATOM 1645 C C . MET A 1 198 ? 4.268 -3.665 -23.548 1.00 92.94 198 MET A C 1
ATOM 1647 O O . MET A 1 198 ? 3.740 -3.100 -22.592 1.00 92.94 198 MET A O 1
ATOM 1651 N N . GLY A 1 199 ? 4.126 -3.210 -24.795 1.00 93.38 199 GLY A N 1
ATOM 1652 C CA . GLY A 1 199 ? 3.498 -1.934 -25.152 1.00 93.38 199 GLY A CA 1
ATOM 1653 C C . GLY A 1 199 ? 4.430 -0.735 -24.958 1.00 93.38 199 GLY A C 1
ATOM 1654 O O . GLY A 1 199 ? 3.986 0.325 -24.506 1.00 93.38 199 GLY A O 1
ATOM 1655 N N . VAL A 1 200 ? 5.725 -0.922 -25.221 1.00 93.38 200 VAL A N 1
ATOM 1656 C CA . VAL A 1 200 ? 6.786 0.076 -25.061 1.00 93.38 200 VAL A CA 1
ATOM 1657 C C . VAL A 1 200 ? 7.560 0.242 -26.363 1.00 93.38 200 VAL A C 1
ATOM 1659 O O . VAL A 1 200 ? 8.037 -0.722 -26.954 1.00 93.38 200 VAL A O 1
ATOM 1662 N N . GLU A 1 201 ? 7.758 1.492 -26.762 1.00 89.88 201 GLU A N 1
ATOM 1663 C CA . GLU A 1 201 ? 8.664 1.864 -27.844 1.00 89.88 201 GLU A CA 1
ATOM 1664 C C . GLU A 1 201 ? 9.840 2.679 -27.300 1.00 89.88 201 GLU A C 1
ATOM 1666 O O . GLU A 1 201 ? 9.679 3.514 -26.402 1.00 89.88 201 GLU A O 1
ATOM 1671 N N . ILE A 1 202 ? 11.022 2.445 -27.871 1.00 83.88 202 ILE A N 1
ATOM 1672 C CA . ILE A 1 202 ? 12.277 3.100 -27.495 1.00 83.88 202 ILE A CA 1
ATOM 1673 C C . ILE A 1 202 ? 12.937 3.767 -28.713 1.00 83.88 202 ILE A C 1
ATOM 1675 O O . ILE A 1 202 ? 12.988 3.186 -29.795 1.00 83.88 202 ILE A O 1
ATOM 1679 N N . ASP A 1 203 ? 13.444 4.991 -28.537 1.00 68.56 203 ASP A N 1
ATOM 1680 C CA . ASP A 1 203 ? 14.294 5.712 -29.497 1.00 68.56 203 ASP A CA 1
ATOM 1681 C C . ASP A 1 203 ? 15.780 5.354 -29.262 1.00 68.56 203 ASP A C 1
ATOM 1683 O O . ASP A 1 203 ? 16.282 5.391 -28.146 1.00 68.56 203 ASP A O 1
ATOM 1687 N N . GLU A 1 204 ? 16.553 5.016 -30.288 1.00 58.47 204 GLU A N 1
ATOM 1688 C CA . GLU A 1 204 ? 17.971 4.634 -30.127 1.00 58.47 204 GLU A CA 1
ATOM 1689 C C . GLU A 1 204 ? 18.837 5.711 -29.448 1.00 58.47 204 GLU A C 1
ATOM 1691 O O . GLU A 1 204 ? 19.864 5.406 -28.821 1.00 58.47 204 GLU A O 1
ATOM 1696 N N . LYS A 1 205 ? 18.394 6.973 -29.521 1.00 59.19 205 LYS A N 1
ATOM 1697 C CA . LYS A 1 205 ? 19.057 8.131 -28.908 1.00 59.19 205 LYS A CA 1
ATOM 1698 C C . LYS A 1 205 ? 18.980 8.163 -27.380 1.00 59.19 205 LYS A C 1
ATOM 1700 O O . LYS A 1 205 ? 19.734 8.917 -26.764 1.00 59.19 205 LYS A O 1
ATOM 1705 N N . ILE A 1 206 ? 18.133 7.330 -26.763 1.00 59.44 206 ILE A N 1
ATOM 1706 C CA . ILE A 1 206 ? 17.884 7.310 -25.310 1.00 59.44 206 ILE A CA 1
ATOM 1707 C C . ILE A 1 206 ? 19.167 7.177 -24.481 1.00 59.44 206 ILE A C 1
ATOM 1709 O O . ILE A 1 206 ? 19.259 7.733 -23.391 1.00 59.44 206 ILE A O 1
ATOM 1713 N N . PHE A 1 207 ? 20.155 6.432 -24.974 1.00 61.25 207 PHE A N 1
ATOM 1714 C CA . PHE A 1 207 ? 21.341 6.085 -24.186 1.00 61.25 207 PHE A CA 1
ATOM 1715 C C . PHE A 1 207 ? 22.540 7.018 -24.422 1.00 61.25 207 PHE A C 1
ATOM 1717 O O . PHE A 1 207 ? 23.639 6.700 -23.977 1.00 61.25 207 PHE A O 1
ATOM 1724 N N . THR A 1 208 ? 22.384 8.099 -25.193 1.00 52.66 208 THR A N 1
ATOM 1725 C CA . THR A 1 208 ? 23.523 8.888 -25.713 1.00 52.66 208 THR A CA 1
ATOM 1726 C C . THR A 1 208 ? 23.446 10.393 -25.487 1.00 52.66 208 THR A C 1
ATOM 1728 O O . THR A 1 208 ? 24.476 11.048 -25.606 1.00 52.66 208 THR A O 1
ATOM 1731 N N . GLU A 1 209 ? 22.287 10.959 -25.151 1.00 55.47 209 GLU A N 1
ATOM 1732 C CA . GLU A 1 209 ? 22.132 12.413 -25.010 1.00 55.47 209 GLU A CA 1
ATOM 1733 C C . GLU A 1 209 ? 21.713 12.813 -23.588 1.00 55.47 209 GLU A C 1
ATOM 1735 O O . GLU A 1 209 ? 20.877 12.162 -22.960 1.00 55.47 209 GLU A O 1
ATOM 1740 N N . GLU A 1 210 ? 22.264 13.925 -23.085 1.00 58.88 210 GLU A N 1
ATOM 1741 C CA . GLU A 1 210 ? 21.664 14.643 -21.957 1.00 58.88 210 GLU A CA 1
ATOM 1742 C C . GLU A 1 210 ? 20.260 15.095 -22.369 1.00 58.88 210 GLU A C 1
ATOM 1744 O O . GLU A 1 210 ? 20.085 15.992 -23.197 1.00 58.88 210 GLU A O 1
ATOM 1749 N N . ILE A 1 211 ? 19.247 14.455 -21.792 1.00 61.81 211 ILE A N 1
ATOM 1750 C CA . ILE A 1 211 ? 17.843 14.737 -22.078 1.00 61.81 211 ILE A CA 1
ATOM 1751 C C . ILE A 1 211 ? 17.508 16.136 -21.555 1.00 61.81 211 ILE A C 1
ATOM 1753 O O . ILE A 1 211 ? 17.342 16.331 -20.351 1.00 61.81 211 ILE A O 1
ATOM 1757 N N . LYS A 1 212 ? 17.392 17.113 -22.460 1.00 63.53 212 LYS A N 1
ATOM 1758 C CA . LYS A 1 212 ? 17.029 18.494 -22.098 1.00 63.53 212 LYS A CA 1
ATOM 1759 C C . LYS A 1 212 ? 15.521 18.733 -22.061 1.00 63.53 212 LYS A C 1
ATOM 1761 O O . LYS A 1 212 ? 15.071 19.601 -21.316 1.00 63.53 212 LYS A O 1
ATOM 1766 N N . THR A 1 213 ? 14.730 18.030 -22.876 1.00 74.19 213 THR A N 1
ATOM 1767 C CA . THR A 1 213 ? 13.270 18.234 -22.960 1.00 74.19 213 THR A CA 1
ATOM 1768 C C . THR A 1 213 ? 12.580 17.007 -23.562 1.00 74.19 213 THR A C 1
ATOM 1770 O O . THR A 1 213 ? 13.082 16.453 -24.537 1.00 74.19 213 THR A O 1
ATOM 1773 N N . LEU A 1 214 ? 11.440 16.591 -22.998 1.00 80.69 214 LEU A N 1
ATOM 1774 C 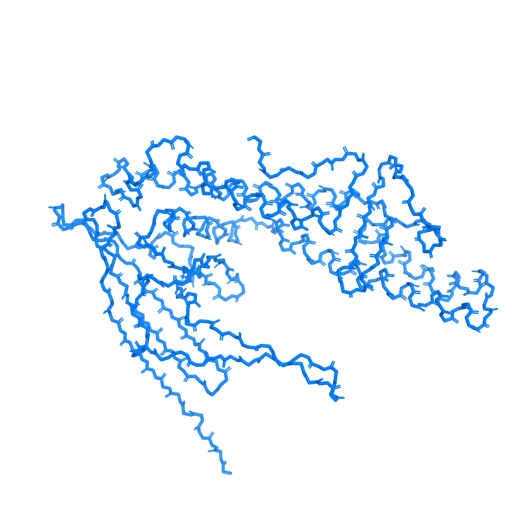CA . LEU A 1 214 ? 10.626 15.482 -23.518 1.00 80.69 214 LEU A CA 1
ATOM 1775 C C . LEU A 1 214 ? 9.726 15.949 -24.666 1.00 80.69 214 LEU A C 1
ATOM 1777 O O . LEU A 1 214 ? 9.123 17.022 -24.575 1.00 80.69 214 LEU A O 1
ATOM 1781 N N . LYS A 1 215 ? 9.603 15.143 -25.725 1.00 83.06 215 LYS A N 1
ATOM 1782 C CA . LYS A 1 215 ? 8.626 15.368 -26.802 1.00 83.06 215 LYS A CA 1
ATOM 1783 C C . LYS A 1 215 ? 7.249 14.847 -26.402 1.00 83.06 215 LYS A C 1
ATOM 1785 O O . LYS A 1 215 ? 7.089 14.129 -25.419 1.00 83.06 215 LYS A O 1
ATOM 1790 N N . GLU A 1 216 ? 6.242 15.197 -27.194 1.00 81.06 216 GLU A N 1
ATOM 1791 C CA . GLU A 1 216 ? 4.878 14.710 -27.001 1.00 81.06 216 GLU A CA 1
ATOM 1792 C C . GLU A 1 216 ? 4.825 13.172 -26.991 1.00 81.06 216 GLU A C 1
ATOM 1794 O O . GLU A 1 216 ? 5.493 12.501 -27.784 1.00 81.06 216 GLU A O 1
ATOM 1799 N N . SER A 1 217 ? 4.047 12.623 -26.055 1.00 82.62 217 SER A N 1
ATOM 1800 C CA . SER A 1 217 ? 3.898 11.182 -25.791 1.00 82.62 217 SER A CA 1
ATOM 1801 C C . SER A 1 217 ? 5.151 10.465 -25.274 1.00 82.62 217 SER A C 1
ATOM 1803 O O . SER A 1 217 ? 5.104 9.258 -25.032 1.00 82.62 217 SER A O 1
ATOM 1805 N N . GLU A 1 218 ? 6.252 11.183 -25.036 1.00 87.25 218 GLU A N 1
ATOM 1806 C CA . GLU A 1 218 ? 7.433 10.627 -24.381 1.00 87.25 218 GLU A CA 1
ATOM 1807 C C . GLU A 1 218 ? 7.289 10.665 -22.857 1.00 87.25 218 GLU A C 1
ATOM 1809 O O . GLU A 1 218 ? 6.770 11.621 -22.269 1.00 87.25 218 GLU A O 1
ATOM 1814 N N . THR A 1 219 ? 7.771 9.606 -22.216 1.00 88.69 219 THR A N 1
ATOM 1815 C CA . THR A 1 219 ? 7.889 9.482 -20.765 1.00 88.69 219 THR A CA 1
ATOM 1816 C C . THR A 1 219 ? 9.317 9.100 -20.425 1.00 88.69 219 THR A C 1
ATOM 1818 O O . THR A 1 219 ? 9.861 8.140 -20.964 1.00 88.69 219 THR A O 1
ATOM 1821 N N . LYS A 1 220 ? 9.929 9.846 -19.516 1.00 88.75 220 LYS A N 1
ATOM 1822 C CA . LYS A 1 220 ? 11.205 9.496 -18.914 1.00 88.75 220 LYS A CA 1
ATOM 1823 C C . LYS A 1 220 ? 10.966 8.511 -17.777 1.00 88.75 220 LYS A C 1
ATOM 1825 O O . LYS A 1 220 ? 10.156 8.778 -16.898 1.00 88.75 220 LYS A O 1
ATOM 1830 N N . ILE A 1 221 ? 11.690 7.405 -17.786 1.00 89.19 221 ILE A N 1
ATOM 1831 C CA . ILE A 1 221 ? 11.770 6.416 -16.713 1.00 89.19 221 ILE A CA 1
ATOM 1832 C C . ILE A 1 221 ? 13.127 6.567 -16.043 1.00 89.19 221 ILE A C 1
ATOM 1834 O O . ILE A 1 221 ? 14.141 6.620 -16.733 1.00 89.19 221 ILE A O 1
ATOM 1838 N N . PHE A 1 222 ? 13.166 6.610 -14.719 1.00 87.94 222 PHE A N 1
ATOM 1839 C CA . PHE A 1 222 ? 14.395 6.660 -13.941 1.00 87.94 222 PHE A CA 1
ATOM 1840 C C . PHE A 1 222 ? 14.622 5.338 -13.213 1.00 87.94 222 PHE A C 1
ATOM 1842 O O . PHE A 1 222 ? 14.000 5.101 -12.191 1.00 87.94 222 PHE A O 1
ATOM 1849 N N . ASP A 1 223 ? 15.547 4.498 -13.680 1.00 83.81 223 ASP A N 1
ATOM 1850 C CA . ASP A 1 223 ? 15.982 3.320 -12.927 1.00 83.81 223 ASP A CA 1
ATOM 1851 C C . ASP A 1 223 ? 16.688 3.771 -11.642 1.00 83.81 223 ASP A C 1
ATOM 1853 O O . ASP A 1 223 ? 17.805 4.294 -11.659 1.00 83.81 223 ASP A O 1
ATOM 1857 N N . THR A 1 224 ? 16.023 3.556 -10.511 1.00 75.94 224 THR A N 1
ATOM 1858 C CA . THR A 1 224 ? 16.499 3.927 -9.177 1.00 75.94 224 THR A CA 1
ATOM 1859 C C . THR A 1 224 ? 17.679 3.079 -8.700 1.00 75.94 224 THR A C 1
ATOM 1861 O O . THR A 1 224 ? 18.463 3.553 -7.874 1.00 75.94 224 THR A O 1
ATOM 1864 N N . THR A 1 225 ? 17.840 1.862 -9.228 1.00 72.44 225 THR A N 1
ATOM 1865 C CA . THR A 1 225 ? 18.925 0.932 -8.886 1.00 72.44 225 THR A CA 1
ATOM 1866 C C . THR A 1 225 ? 20.214 1.340 -9.584 1.00 72.44 225 THR A C 1
ATOM 1868 O O . THR A 1 225 ? 21.243 1.524 -8.931 1.00 72.44 225 THR A O 1
ATOM 1871 N N . LEU A 1 226 ? 20.162 1.529 -10.905 1.00 76.12 226 LEU A N 1
ATOM 1872 C CA . LEU A 1 226 ? 21.331 1.927 -11.696 1.00 76.12 226 LEU A CA 1
ATOM 1873 C C . LEU A 1 226 ? 21.526 3.445 -11.782 1.00 76.12 226 LEU A C 1
ATOM 1875 O O . LEU A 1 226 ? 22.554 3.899 -12.283 1.00 76.12 226 LEU A O 1
ATOM 1879 N N . LYS A 1 227 ? 20.570 4.232 -11.274 1.00 81.56 227 LYS A N 1
ATOM 1880 C CA . LYS A 1 227 ? 20.542 5.703 -11.330 1.00 81.56 227 LYS A CA 1
ATOM 1881 C C . LYS A 1 227 ? 20.647 6.236 -12.760 1.00 81.56 227 LYS A C 1
ATOM 1883 O O . LYS A 1 227 ? 21.369 7.199 -13.022 1.00 81.56 227 LYS A O 1
ATOM 1888 N N . ARG A 1 228 ? 19.927 5.605 -13.689 1.00 80.00 228 ARG A N 1
ATOM 1889 C CA . ARG A 1 228 ? 19.912 5.946 -15.121 1.00 80.00 228 ARG A CA 1
ATOM 1890 C C . ARG A 1 228 ? 18.520 6.363 -15.560 1.00 80.00 228 ARG A C 1
ATOM 1892 O O . ARG A 1 228 ? 17.530 5.915 -15.000 1.00 80.00 228 ARG A O 1
ATOM 1899 N N . SER A 1 229 ? 18.451 7.245 -16.552 1.00 85.25 229 SER A N 1
ATOM 1900 C CA . SER A 1 229 ? 17.185 7.662 -17.156 1.00 85.25 229 SER A CA 1
ATOM 1901 C C . SER A 1 229 ? 17.053 7.113 -18.567 1.00 85.25 229 SER A C 1
ATOM 1903 O O . SER A 1 229 ? 18.037 7.064 -19.300 1.00 85.25 229 SER A O 1
ATOM 1905 N N . TYR A 1 230 ? 15.827 6.785 -18.953 1.00 85.69 230 TYR A N 1
ATOM 1906 C CA . TYR A 1 230 ? 15.469 6.291 -20.275 1.00 85.69 230 TYR A CA 1
ATOM 1907 C C . TYR A 1 230 ? 14.241 7.042 -20.784 1.00 85.69 230 TYR A C 1
ATOM 1909 O O . TYR A 1 230 ? 13.352 7.331 -19.994 1.00 85.69 230 TYR A O 1
ATOM 1917 N N . ILE A 1 231 ? 14.159 7.352 -22.077 1.00 87.56 231 ILE A N 1
ATOM 1918 C CA . ILE A 1 231 ? 12.938 7.899 -22.686 1.00 87.56 231 ILE A CA 1
ATOM 1919 C C . ILE A 1 231 ? 12.186 6.757 -23.346 1.00 87.56 231 ILE A C 1
ATOM 1921 O O . ILE A 1 231 ? 12.769 5.988 -24.092 1.00 87.56 231 ILE A O 1
ATOM 1925 N N . ILE A 1 232 ? 10.891 6.650 -23.112 1.00 89.19 232 ILE A N 1
ATOM 1926 C CA . ILE A 1 232 ? 10.050 5.658 -23.770 1.00 89.19 232 ILE A CA 1
ATOM 1927 C C . ILE A 1 232 ? 8.773 6.302 -24.291 1.00 89.19 232 ILE A C 1
ATOM 1929 O O . ILE A 1 232 ? 8.389 7.392 -23.859 1.00 89.19 232 ILE A O 1
ATOM 1933 N N . LYS A 1 233 ? 8.063 5.584 -25.156 1.00 90.50 233 LYS A N 1
ATOM 1934 C CA . LYS A 1 233 ? 6.652 5.841 -25.453 1.00 90.50 233 LYS A CA 1
ATOM 1935 C C . LYS A 1 233 ? 5.844 4.622 -25.032 1.00 90.50 233 LYS A C 1
ATOM 1937 O O . LYS A 1 233 ? 6.161 3.504 -25.426 1.00 90.50 233 LYS A O 1
ATOM 1942 N N . SER A 1 234 ? 4.834 4.826 -24.189 1.00 90.88 234 SER A N 1
ATOM 1943 C CA . SER A 1 234 ? 3.955 3.746 -23.735 1.00 90.88 234 SER A CA 1
ATOM 1944 C C . SER A 1 234 ? 2.615 4.287 -23.248 1.00 90.88 234 SER A C 1
ATOM 1946 O O . SER A 1 234 ? 2.528 4.926 -22.198 1.00 90.88 234 SER A O 1
ATOM 1948 N N . GLU A 1 235 ? 1.545 3.996 -23.988 1.00 89.06 235 GLU A N 1
ATOM 1949 C CA . GLU A 1 235 ? 0.178 4.264 -23.525 1.00 89.06 235 GLU A CA 1
ATOM 1950 C C . GLU A 1 235 ? -0.188 3.378 -22.328 1.00 89.06 235 GLU A C 1
ATOM 1952 O O . GLU A 1 235 ? -0.838 3.839 -21.388 1.00 89.06 235 GLU A O 1
ATOM 1957 N N . LYS A 1 236 ? 0.311 2.135 -22.317 1.00 91.25 236 LYS A N 1
ATOM 1958 C CA . LYS A 1 236 ? 0.100 1.176 -21.227 1.00 91.25 236 LYS A CA 1
ATOM 1959 C C . LYS A 1 236 ? 0.603 1.720 -19.892 1.00 91.25 236 LYS A C 1
ATOM 1961 O O . LYS A 1 236 ? -0.121 1.651 -18.904 1.00 91.25 236 LYS A O 1
ATOM 1966 N N . LEU A 1 237 ? 1.795 2.319 -19.856 1.00 90.69 237 LEU A N 1
ATOM 1967 C CA . LEU A 1 237 ? 2.317 2.954 -18.642 1.00 90.69 237 LEU A CA 1
ATOM 1968 C C . LEU A 1 237 ? 1.388 4.064 -18.128 1.00 90.69 237 LEU A C 1
ATOM 1970 O O . LEU A 1 237 ? 1.099 4.126 -16.934 1.00 90.69 237 LEU A O 1
ATOM 1974 N N . ASN A 1 238 ? 0.888 4.923 -19.021 1.00 87.88 238 ASN A N 1
ATOM 1975 C CA . ASN A 1 238 ? -0.027 6.004 -18.643 1.00 87.88 238 ASN A CA 1
ATOM 1976 C C . ASN A 1 238 ? -1.334 5.471 -18.043 1.00 87.88 238 ASN A C 1
ATOM 1978 O O . ASN A 1 238 ? -1.892 6.094 -17.130 1.00 87.88 238 ASN A O 1
ATOM 1982 N N . GLN A 1 239 ? -1.814 4.334 -18.550 1.00 89.81 239 GLN A N 1
ATOM 1983 C CA . GLN A 1 239 ? -2.982 3.646 -18.019 1.00 89.81 239 GLN A CA 1
ATOM 1984 C C . GLN A 1 239 ? -2.700 3.034 -16.644 1.00 89.81 239 GLN A C 1
ATOM 1986 O O . GLN A 1 239 ? -3.459 3.298 -15.718 1.00 89.81 239 GLN A O 1
ATOM 1991 N N . LEU A 1 240 ? -1.567 2.349 -16.466 1.00 91.81 240 LEU A N 1
ATOM 1992 C CA . LEU A 1 240 ? -1.157 1.786 -15.172 1.00 91.81 240 LEU A CA 1
ATOM 1993 C C . LEU A 1 240 ? -1.038 2.858 -14.079 1.00 91.81 240 LEU A C 1
ATOM 1995 O O . LEU A 1 240 ? -1.544 2.680 -12.975 1.00 91.81 240 LEU A O 1
ATOM 1999 N N . VAL A 1 241 ? -0.449 4.016 -14.394 1.00 91.19 241 VAL A N 1
ATOM 2000 C CA . VAL A 1 241 ? -0.385 5.156 -13.460 1.00 91.19 241 VAL A CA 1
ATOM 2001 C C . VAL A 1 241 ? -1.786 5.675 -13.122 1.00 91.19 241 VAL A C 1
ATOM 2003 O O . VAL A 1 241 ? -2.066 6.005 -11.972 1.00 91.19 241 VAL A O 1
ATOM 2006 N N . ALA A 1 242 ? -2.688 5.750 -14.106 1.00 89.69 242 ALA A N 1
ATOM 2007 C CA . ALA A 1 242 ? -4.070 6.172 -13.872 1.00 89.69 242 ALA A CA 1
ATOM 2008 C C . ALA A 1 242 ? -4.847 5.174 -13.000 1.00 89.69 242 ALA A C 1
ATOM 2010 O O . ALA A 1 242 ? -5.667 5.585 -12.177 1.00 89.69 242 ALA A O 1
ATOM 2011 N N . ASP A 1 243 ? -4.595 3.881 -13.188 1.00 90.56 243 ASP A N 1
ATOM 2012 C CA . ASP A 1 243 ? -5.191 2.806 -12.406 1.00 90.56 243 ASP A CA 1
ATOM 2013 C C . ASP A 1 243 ? -4.683 2.837 -10.963 1.00 90.56 243 ASP A C 1
ATOM 2015 O O . ASP A 1 243 ? -5.501 2.765 -10.047 1.00 90.56 243 ASP A O 1
ATOM 2019 N N . TYR A 1 244 ? -3.383 3.069 -10.752 1.00 91.88 244 TYR A N 1
ATOM 2020 C CA . TYR A 1 244 ? -2.806 3.283 -9.422 1.00 91.88 244 TYR A CA 1
ATOM 2021 C C . TYR A 1 244 ? -3.429 4.512 -8.729 1.00 91.88 244 TYR A C 1
ATOM 2023 O O . TYR A 1 244 ? -3.964 4.404 -7.625 1.00 91.88 244 TYR A O 1
ATOM 2031 N N . GLU A 1 245 ? -3.479 5.672 -9.397 1.00 91.62 245 GLU A N 1
ATOM 2032 C CA . GLU A 1 245 ? -4.130 6.872 -8.845 1.00 91.62 245 GLU A CA 1
ATOM 2033 C C . GLU A 1 245 ? -5.592 6.622 -8.443 1.00 91.62 245 GLU A C 1
ATOM 2035 O O . GLU A 1 245 ? -6.060 7.135 -7.422 1.00 91.62 245 GLU A O 1
ATOM 2040 N N . ARG A 1 246 ? -6.340 5.887 -9.276 1.00 90.75 246 ARG A N 1
ATOM 2041 C CA . ARG A 1 246 ? -7.750 5.574 -9.028 1.00 90.75 246 ARG A CA 1
ATOM 2042 C C . ARG A 1 246 ? -7.899 4.628 -7.843 1.00 90.75 246 ARG A C 1
ATOM 2044 O O . ARG A 1 246 ? -8.703 4.922 -6.964 1.00 90.75 246 ARG A O 1
ATOM 2051 N N . GLN A 1 247 ? -7.121 3.547 -7.808 1.00 91.81 247 GLN A N 1
ATOM 2052 C CA . GLN A 1 247 ? -7.159 2.545 -6.744 1.00 91.81 247 GLN A CA 1
ATOM 2053 C C . GLN A 1 247 ? -6.980 3.190 -5.367 1.00 91.81 247 GLN A C 1
ATOM 2055 O O . GLN A 1 247 ? -7.850 3.034 -4.507 1.00 91.81 247 GLN A O 1
ATOM 2060 N N . GLU A 1 248 ? -5.918 3.984 -5.197 1.00 93.25 248 GLU A N 1
ATOM 2061 C CA . GLU A 1 248 ? -5.616 4.673 -3.938 1.00 93.25 248 GLU A CA 1
ATOM 2062 C C . GLU A 1 248 ? -6.752 5.600 -3.507 1.00 93.25 248 GLU A C 1
ATOM 2064 O O . GLU A 1 248 ? -7.222 5.573 -2.366 1.00 93.25 248 GLU A O 1
ATOM 2069 N N . ARG A 1 249 ? -7.252 6.417 -4.440 1.00 92.12 249 ARG A N 1
ATOM 2070 C CA . ARG A 1 249 ? -8.361 7.340 -4.167 1.00 92.12 249 ARG A CA 1
ATOM 2071 C C . ARG A 1 249 ? -9.631 6.611 -3.761 1.00 92.12 249 ARG A C 1
ATOM 2073 O O . ARG A 1 249 ? -10.299 7.045 -2.820 1.00 92.12 249 ARG A O 1
ATOM 2080 N N . ASP A 1 250 ? -9.966 5.535 -4.461 1.00 92.88 250 ASP A N 1
ATOM 2081 C CA . ASP A 1 250 ? -11.159 4.745 -4.184 1.00 92.88 250 ASP A CA 1
ATOM 2082 C C . ASP A 1 250 ? -11.044 4.040 -2.830 1.00 92.88 250 ASP A C 1
ATOM 2084 O O . ASP A 1 250 ? -12.016 4.031 -2.071 1.00 92.88 250 ASP A O 1
ATOM 2088 N N . ALA A 1 251 ? -9.857 3.543 -2.469 1.00 94.94 251 ALA A N 1
ATOM 2089 C CA . ALA A 1 251 ? -9.599 2.951 -1.161 1.00 94.94 251 ALA A CA 1
ATOM 2090 C C . ALA A 1 251 ? -9.804 3.975 -0.030 1.00 94.94 251 ALA A C 1
ATOM 2092 O O . ALA A 1 251 ? -10.557 3.723 0.914 1.00 94.94 251 ALA A O 1
ATOM 2093 N N . TRP A 1 252 ? -9.245 5.187 -0.147 1.00 96.38 252 TRP A N 1
ATOM 2094 C CA . TRP A 1 252 ? -9.502 6.262 0.825 1.00 96.38 252 TRP A CA 1
ATOM 2095 C C . TRP A 1 252 ? -10.976 6.688 0.866 1.00 96.38 252 TRP A C 1
ATOM 2097 O O . TRP A 1 252 ? -11.535 6.933 1.941 1.00 96.38 252 TRP A O 1
ATOM 2107 N N . ALA A 1 253 ? -11.645 6.764 -0.287 1.00 95.31 253 ALA A N 1
ATOM 2108 C CA . ALA A 1 253 ? -13.063 7.101 -0.352 1.00 95.31 253 ALA A CA 1
ATOM 2109 C C . ALA A 1 253 ? -13.933 6.042 0.347 1.00 95.31 253 ALA A C 1
ATOM 2111 O O . ALA A 1 253 ? -14.880 6.399 1.059 1.00 95.31 253 ALA A O 1
ATOM 2112 N N . HIS A 1 254 ? -13.617 4.755 0.184 1.00 96.19 254 HIS A N 1
ATOM 2113 C CA . HIS A 1 254 ? -14.283 3.660 0.886 1.00 96.19 254 HIS A CA 1
ATOM 2114 C C . HIS A 1 254 ? -14.011 3.692 2.388 1.00 96.19 254 HIS A C 1
ATOM 2116 O O . HIS A 1 254 ? -14.973 3.640 3.158 1.00 96.19 254 HIS A O 1
ATOM 2122 N N . ALA A 1 255 ? -12.766 3.919 2.808 1.00 97.44 255 ALA A N 1
ATOM 2123 C CA . ALA A 1 255 ? -12.415 4.075 4.216 1.00 97.44 255 ALA A CA 1
ATOM 2124 C C . ALA A 1 255 ? -13.268 5.158 4.905 1.00 97.44 255 ALA A C 1
ATOM 2126 O O . ALA A 1 255 ? -13.895 4.920 5.943 1.00 97.44 255 ALA A O 1
ATOM 2127 N N . ILE A 1 256 ? -13.406 6.331 4.273 1.00 96.56 256 ILE A N 1
ATOM 2128 C CA . ILE A 1 256 ? -14.268 7.415 4.770 1.00 96.56 256 ILE A CA 1
ATOM 2129 C C . ILE A 1 256 ? -15.739 6.978 4.835 1.00 96.56 256 ILE A C 1
ATOM 2131 O O . ILE A 1 256 ? -16.437 7.294 5.805 1.00 96.56 256 ILE A O 1
ATOM 2135 N N . LYS A 1 257 ? -16.249 6.297 3.798 1.00 96.12 257 LYS A N 1
ATOM 2136 C CA . LYS A 1 257 ? -17.646 5.833 3.751 1.00 96.12 257 LYS A CA 1
ATOM 2137 C C . LYS A 1 257 ? -17.941 4.852 4.886 1.00 96.12 257 LYS A C 1
ATOM 2139 O O . LYS A 1 257 ? -18.969 5.016 5.545 1.00 96.12 257 LYS A O 1
ATOM 2144 N N . VAL A 1 258 ? -17.047 3.897 5.146 1.00 95.81 258 VAL A N 1
ATOM 2145 C CA . VAL A 1 258 ? -17.191 2.908 6.225 1.00 95.81 258 VAL A CA 1
ATOM 2146 C C . VAL A 1 258 ? -17.186 3.592 7.590 1.00 95.81 258 VAL A C 1
ATOM 2148 O O . VAL A 1 258 ? -18.117 3.389 8.368 1.00 95.81 258 VAL A O 1
ATOM 2151 N N . LEU A 1 259 ? -16.232 4.490 7.859 1.00 95.38 259 LEU A N 1
ATOM 2152 C CA . LEU A 1 259 ? -16.205 5.237 9.123 1.00 95.38 259 LEU A CA 1
ATOM 2153 C C . LEU A 1 259 ? -17.485 6.055 9.340 1.00 95.38 259 LEU A C 1
ATOM 2155 O O . LEU A 1 259 ? -18.076 6.027 10.421 1.00 95.38 259 LEU A O 1
ATOM 2159 N N . LYS A 1 260 ? -17.969 6.751 8.302 1.00 94.69 260 LYS A N 1
ATOM 2160 C CA . LYS A 1 260 ? -19.235 7.499 8.371 1.00 94.69 260 LYS A CA 1
ATOM 2161 C C . LYS A 1 260 ? -20.433 6.581 8.601 1.00 94.69 260 LYS A C 1
ATOM 2163 O O . LYS A 1 260 ? -21.348 6.957 9.334 1.00 94.69 260 LYS A O 1
ATOM 2168 N N . PHE A 1 261 ? -20.456 5.412 7.966 1.00 94.50 261 PHE A N 1
ATOM 2169 C CA . PHE A 1 261 ? -21.509 4.420 8.154 1.00 94.50 261 PHE A CA 1
ATOM 2170 C C . PHE A 1 261 ? -21.541 3.914 9.601 1.00 94.50 261 PHE A C 1
ATOM 2172 O O . PHE A 1 261 ? -22.592 3.984 10.236 1.00 94.50 261 PHE A O 1
ATOM 2179 N N . LEU A 1 262 ? -20.397 3.497 10.148 1.00 92.38 262 LEU A N 1
ATOM 2180 C CA . LEU A 1 262 ? -20.288 3.021 11.528 1.00 92.38 262 LEU A CA 1
ATOM 2181 C C . LEU A 1 262 ? -20.682 4.111 12.532 1.00 92.38 262 LEU A C 1
ATOM 2183 O O . LEU A 1 262 ? -21.478 3.853 13.437 1.00 92.38 262 LEU A O 1
ATOM 2187 N N . ARG A 1 263 ? -20.256 5.361 12.301 1.00 92.06 263 ARG A N 1
ATOM 2188 C CA . ARG A 1 263 ? -20.660 6.510 13.127 1.00 92.06 263 ARG A CA 1
ATOM 2189 C C . ARG A 1 263 ? -22.178 6.705 13.135 1.00 92.06 263 ARG A C 1
ATOM 2191 O O . ARG A 1 263 ? -22.759 6.901 14.198 1.00 92.06 263 ARG A O 1
ATOM 2198 N N . LYS A 1 264 ? -22.852 6.581 11.983 1.00 91.62 264 LYS A N 1
ATOM 2199 C CA . LYS A 1 264 ? -24.330 6.622 11.900 1.00 91.62 264 LYS A CA 1
ATOM 2200 C C . LYS A 1 264 ? -25.007 5.466 12.641 1.00 91.62 264 LYS A C 1
ATOM 2202 O O . LYS A 1 264 ? -26.169 5.590 13.013 1.00 91.62 264 LYS A O 1
ATOM 2207 N N . LYS A 1 265 ? -24.305 4.350 12.843 1.00 87.56 265 LYS A N 1
ATOM 2208 C CA . LYS A 1 265 ? -24.759 3.201 13.640 1.00 87.56 265 LYS A CA 1
ATOM 2209 C C . LYS A 1 265 ? -24.385 3.310 15.124 1.00 87.56 265 LYS A C 1
ATOM 2211 O O . LYS A 1 265 ? -24.621 2.367 15.867 1.00 87.56 265 LYS A O 1
ATOM 2216 N N . GLY A 1 266 ? -23.844 4.450 15.563 1.00 87.12 266 GLY A N 1
ATOM 2217 C CA . GLY A 1 266 ? -23.472 4.700 16.958 1.00 87.12 266 GLY A CA 1
ATOM 2218 C C . GLY A 1 266 ? -22.085 4.182 17.345 1.00 87.12 266 GLY A C 1
ATOM 2219 O O . GLY A 1 266 ? -21.741 4.193 18.524 1.00 87.12 266 GLY A O 1
ATOM 2220 N N . ILE A 1 267 ? -21.279 3.744 16.373 1.00 87.88 267 ILE A N 1
ATOM 2221 C CA . ILE A 1 267 ? -19.914 3.256 16.585 1.00 87.88 267 ILE A CA 1
ATOM 2222 C C . ILE A 1 267 ? -18.950 4.254 15.945 1.00 87.88 267 ILE A C 1
ATOM 2224 O O . ILE A 1 267 ? -18.657 4.185 14.753 1.00 87.88 267 ILE A O 1
ATOM 2228 N N . ASP A 1 268 ? -18.466 5.218 16.727 1.00 91.56 268 ASP A N 1
ATOM 2229 C CA . ASP A 1 268 ? -17.485 6.187 16.234 1.00 91.56 268 ASP A CA 1
ATOM 2230 C C . ASP A 1 268 ? -16.064 5.663 16.441 1.00 91.56 268 ASP A C 1
ATOM 2232 O O . ASP A 1 268 ? -15.487 5.813 17.516 1.00 91.56 268 ASP A O 1
ATOM 2236 N N . LEU A 1 269 ? -15.522 5.014 15.410 1.00 92.94 269 LEU A N 1
ATOM 2237 C CA . LEU A 1 269 ? -14.152 4.499 15.410 1.00 92.94 269 LEU A CA 1
ATOM 2238 C C . LEU A 1 269 ? -13.097 5.587 15.253 1.00 92.94 269 LEU A C 1
ATOM 2240 O O . LEU A 1 269 ? -11.923 5.265 15.266 1.00 92.94 269 LEU A O 1
ATOM 2244 N N . GLU A 1 270 ? -13.462 6.847 15.041 1.00 92.06 270 GLU A N 1
ATOM 2245 C CA . GLU A 1 270 ? -12.463 7.893 14.857 1.00 92.06 270 GLU A CA 1
ATOM 2246 C C . GLU A 1 270 ? -13.060 9.267 15.218 1.00 92.06 270 GLU A C 1
ATOM 2248 O O . GLU A 1 270 ? -13.228 10.138 14.354 1.00 92.06 270 GLU A O 1
ATOM 2253 N N . PRO A 1 271 ? -13.412 9.497 16.500 1.00 90.50 271 PRO A N 1
AT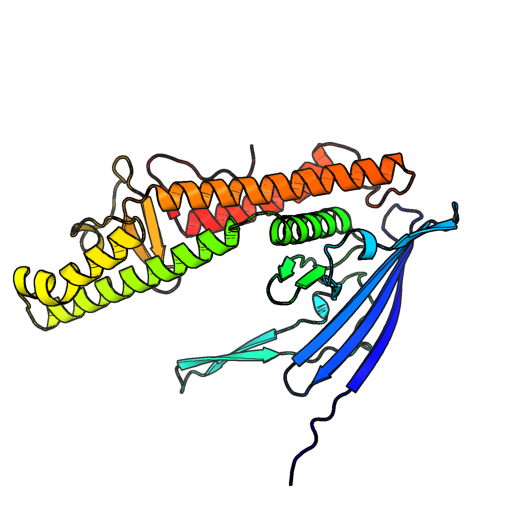OM 2254 C CA . PRO A 1 271 ? -14.137 10.699 16.934 1.00 90.50 271 PRO A CA 1
ATOM 2255 C C . PRO A 1 271 ? -13.340 11.997 16.756 1.00 90.50 271 PRO A C 1
ATOM 2257 O O . PRO A 1 271 ? -13.884 13.098 16.872 1.00 90.50 271 PRO A O 1
ATOM 2260 N N . GLN A 1 272 ? -12.046 11.877 16.466 1.00 92.00 272 GLN A N 1
ATOM 2261 C CA . GLN A 1 272 ? -11.145 12.984 16.171 1.00 92.00 272 GLN A CA 1
ATOM 2262 C C . GLN A 1 272 ? -11.319 13.527 14.746 1.00 92.00 272 GLN A C 1
ATOM 2264 O O . GLN A 1 272 ? -10.989 14.684 14.503 1.00 92.00 272 GLN A O 1
ATOM 2269 N N . LEU A 1 273 ? -11.856 12.730 13.812 1.00 93.12 273 LEU A N 1
ATOM 2270 C CA . LEU A 1 273 ? -12.096 13.145 12.426 1.00 93.12 273 LEU A CA 1
ATOM 2271 C C . LEU A 1 273 ? -13.522 13.673 12.262 1.00 93.12 273 LEU A C 1
ATOM 2273 O O . LEU A 1 273 ? -14.454 12.944 11.891 1.00 93.12 273 LEU A O 1
ATOM 2277 N N . LYS A 1 274 ? -13.702 14.959 12.577 1.00 89.44 274 LYS A N 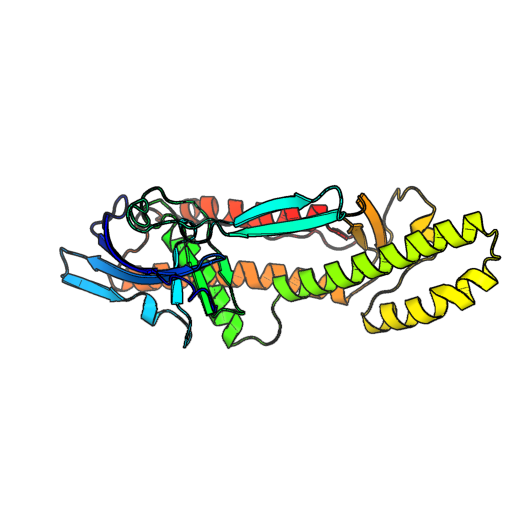1
ATOM 2278 C CA . LYS A 1 274 ? -15.013 15.629 12.559 1.00 89.44 274 LYS A CA 1
ATOM 2279 C C . LYS A 1 274 ? -15.229 16.445 11.294 1.00 89.44 274 LYS A C 1
ATOM 2281 O O . LYS A 1 274 ? -16.342 16.488 10.774 1.00 89.44 274 LYS A O 1
ATOM 2286 N N . THR A 1 275 ? -14.176 17.084 10.802 1.00 91.56 275 THR A N 1
ATOM 2287 C CA . THR A 1 275 ? -14.232 18.017 9.676 1.00 91.56 275 THR A CA 1
ATOM 2288 C C . THR A 1 275 ? -13.557 17.438 8.441 1.00 91.56 275 THR A C 1
ATOM 2290 O O . THR A 1 275 ? -12.737 16.530 8.536 1.00 91.56 275 THR A O 1
ATOM 2293 N N . LEU A 1 276 ? -13.851 17.997 7.264 1.00 90.12 276 LEU A N 1
ATOM 2294 C CA . LEU A 1 276 ? -13.122 17.654 6.038 1.00 90.12 276 LEU A CA 1
ATOM 2295 C C . LEU A 1 276 ? -11.610 17.899 6.183 1.00 90.12 276 LEU A C 1
ATOM 2297 O O . LEU A 1 276 ? -10.821 17.138 5.632 1.00 90.12 276 LEU A O 1
ATOM 2301 N N . SER A 1 277 ? -11.217 18.933 6.934 1.00 93.06 277 SER A N 1
ATOM 2302 C CA . SER A 1 277 ? -9.809 19.256 7.180 1.00 93.06 277 SER A CA 1
ATOM 2303 C C . SER A 1 277 ? -9.087 18.129 7.915 1.00 93.06 277 SER A C 1
ATOM 2305 O O . SER A 1 277 ? -7.964 17.800 7.550 1.00 93.06 277 SER A O 1
ATOM 2307 N N . ASP A 1 278 ? -9.746 17.498 8.891 1.00 93.00 278 ASP A N 1
ATOM 2308 C CA . ASP A 1 278 ? -9.155 16.397 9.657 1.00 93.00 278 ASP A CA 1
ATOM 2309 C C . ASP A 1 278 ? -8.838 15.187 8.771 1.00 93.00 278 ASP A C 1
ATOM 2311 O O . ASP A 1 278 ? -7.783 14.575 8.904 1.00 93.00 278 ASP A O 1
ATOM 2315 N N . PHE A 1 279 ? -9.740 14.847 7.843 1.00 93.69 279 PHE A N 1
ATOM 2316 C CA . PHE A 1 279 ? -9.496 13.768 6.881 1.00 93.69 279 PHE A CA 1
ATOM 2317 C C . PHE A 1 279 ? -8.382 14.137 5.899 1.00 93.69 279 PHE A C 1
ATOM 2319 O O . PHE A 1 279 ? -7.517 13.312 5.616 1.00 93.69 279 PHE A O 1
ATOM 2326 N N . LYS A 1 280 ? -8.391 15.376 5.384 1.00 93.00 280 LYS A N 1
ATOM 2327 C CA . LYS A 1 280 ? -7.377 15.849 4.433 1.00 93.00 280 LYS A CA 1
ATOM 2328 C C . LYS A 1 280 ? -5.973 15.809 5.024 1.00 93.00 280 LYS A C 1
ATOM 2330 O O . LYS A 1 280 ? -5.063 15.400 4.321 1.00 93.00 280 LYS A O 1
ATOM 2335 N N . GLU A 1 281 ? -5.809 16.180 6.292 1.00 92.81 281 GLU A N 1
ATOM 2336 C CA . GLU A 1 281 ? -4.520 16.145 6.995 1.00 92.81 281 GLU A CA 1
ATOM 2337 C C . GLU A 1 281 ? -3.838 14.770 6.897 1.00 92.81 281 GLU A C 1
ATOM 2339 O O . GLU A 1 281 ? -2.654 14.685 6.579 1.00 92.81 281 GLU A O 1
ATOM 2344 N N . ILE A 1 282 ? -4.596 13.690 7.111 1.00 92.38 282 ILE A N 1
ATOM 2345 C CA . ILE A 1 282 ? -4.067 12.321 7.065 1.00 92.38 282 ILE A CA 1
ATOM 2346 C C . ILE A 1 282 ? -3.889 11.862 5.618 1.00 92.38 282 ILE A C 1
ATOM 2348 O O . ILE A 1 282 ? -2.808 11.424 5.230 1.00 92.38 282 ILE A O 1
ATOM 2352 N N . ILE A 1 283 ? -4.945 11.988 4.811 1.00 94.25 283 ILE A N 1
ATOM 2353 C CA . ILE A 1 283 ? -4.989 11.415 3.462 1.00 94.25 283 ILE A CA 1
ATOM 2354 C C . ILE A 1 283 ? -3.995 12.118 2.542 1.00 94.25 283 ILE A C 1
ATOM 2356 O O . ILE A 1 283 ? -3.267 11.458 1.808 1.00 94.25 283 ILE A O 1
ATOM 2360 N N . TYR A 1 284 ? -3.924 13.452 2.571 1.00 91.94 284 TYR A N 1
ATOM 2361 C CA . TYR A 1 284 ? -3.047 14.189 1.660 1.00 91.94 284 TYR A CA 1
ATOM 2362 C C . TYR A 1 284 ? -1.574 13.919 1.948 1.00 91.94 284 TYR A C 1
ATOM 2364 O O . TYR A 1 284 ? -0.789 13.895 1.009 1.00 91.94 284 TYR A O 1
ATOM 2372 N N . ARG A 1 285 ? -1.204 13.649 3.205 1.00 89.31 285 ARG A N 1
ATOM 2373 C CA . ARG A 1 285 ? 0.155 13.217 3.548 1.00 89.31 285 ARG A CA 1
ATOM 2374 C C . ARG A 1 285 ? 0.515 11.898 2.853 1.00 89.31 285 ARG A C 1
ATOM 2376 O O . ARG A 1 285 ? 1.602 11.794 2.293 1.00 89.31 285 ARG A O 1
ATOM 2383 N N . CYS A 1 286 ? -0.391 10.919 2.857 1.00 90.69 286 CYS A N 1
ATOM 2384 C CA . CYS A 1 286 ? -0.181 9.636 2.178 1.00 90.69 286 CYS A CA 1
ATOM 2385 C C . CYS A 1 286 ? -0.170 9.806 0.651 1.00 90.69 286 CYS A C 1
ATOM 2387 O O . CYS A 1 286 ? 0.787 9.403 -0.004 1.00 90.69 286 CYS A O 1
ATOM 2389 N N . LEU A 1 287 ? -1.161 10.503 0.089 1.00 90.50 287 LEU A N 1
ATOM 2390 C CA . LEU A 1 287 ? -1.248 10.763 -1.353 1.00 90.50 287 LEU A CA 1
ATOM 2391 C C . LEU A 1 287 ? -0.025 11.522 -1.898 1.00 90.50 287 LEU A C 1
ATOM 2393 O O . LEU A 1 287 ? 0.457 11.207 -2.983 1.00 90.50 287 LEU A O 1
ATOM 2397 N N . ASP A 1 288 ? 0.497 12.495 -1.149 1.00 89.69 288 ASP A N 1
ATOM 2398 C CA . ASP A 1 288 ? 1.732 13.212 -1.487 1.00 89.69 288 ASP A CA 1
ATOM 2399 C C . ASP A 1 288 ? 2.951 12.278 -1.486 1.00 89.69 288 ASP A C 1
ATOM 2401 O O . ASP A 1 288 ? 3.813 12.387 -2.356 1.00 89.69 288 ASP A O 1
ATOM 2405 N N . SER A 1 289 ? 3.012 11.313 -0.563 1.00 88.50 289 SER A N 1
ATOM 2406 C CA . SER A 1 289 ? 4.092 10.321 -0.542 1.00 88.50 289 SER A CA 1
ATOM 2407 C C . SER A 1 289 ? 4.078 9.409 -1.777 1.00 88.50 289 SER A C 1
ATOM 2409 O O . SER A 1 289 ? 5.133 9.207 -2.384 1.00 88.50 289 SER A O 1
ATOM 2411 N N . TYR A 1 290 ? 2.899 8.949 -2.213 1.00 90.25 290 TYR A N 1
ATOM 2412 C CA . TYR A 1 290 ? 2.747 8.135 -3.426 1.00 90.25 290 TYR A CA 1
ATOM 2413 C C . TYR A 1 290 ? 3.093 8.935 -4.680 1.00 90.25 290 TYR A C 1
ATOM 2415 O O . TYR A 1 290 ? 3.840 8.467 -5.539 1.00 90.25 290 TYR A O 1
ATOM 2423 N N . GLN A 1 291 ? 2.616 10.181 -4.751 1.00 90.88 291 GLN A N 1
ATOM 2424 C CA . GLN A 1 291 ? 2.937 11.076 -5.854 1.00 90.88 291 GLN A CA 1
ATOM 2425 C C . GLN A 1 291 ? 4.449 11.315 -5.952 1.00 90.88 291 GLN A C 1
ATOM 2427 O O . GLN A 1 291 ? 5.016 11.132 -7.024 1.00 90.88 291 GLN A O 1
ATOM 2432 N N . LYS A 1 292 ? 5.121 11.636 -4.840 1.00 90.25 292 LYS A N 1
ATOM 2433 C CA . LYS A 1 292 ? 6.580 11.829 -4.805 1.00 90.25 292 LYS A CA 1
ATOM 2434 C C . LYS A 1 292 ? 7.359 10.574 -5.182 1.00 90.25 292 LYS A C 1
ATOM 2436 O O . LYS A 1 292 ? 8.445 10.690 -5.743 1.00 90.25 292 LYS A O 1
ATOM 2441 N N . LEU A 1 293 ? 6.863 9.387 -4.832 1.00 89.00 293 LEU A N 1
ATOM 2442 C CA . LEU A 1 293 ? 7.485 8.130 -5.240 1.00 89.00 293 LEU A CA 1
ATOM 2443 C C . LEU A 1 293 ? 7.415 7.972 -6.762 1.00 89.00 293 LEU A C 1
ATOM 2445 O O . LEU A 1 293 ? 8.446 7.772 -7.399 1.00 89.00 293 LEU A O 1
ATOM 2449 N N . LEU A 1 294 ? 6.232 8.147 -7.349 1.00 90.81 294 LEU A N 1
ATOM 2450 C CA . LEU A 1 294 ? 6.051 8.044 -8.795 1.00 90.81 294 LEU A CA 1
ATOM 2451 C C . LEU A 1 294 ? 6.804 9.133 -9.561 1.00 90.81 294 LEU A C 1
ATOM 2453 O O . LEU A 1 294 ? 7.446 8.822 -10.553 1.00 90.81 294 LEU A O 1
ATOM 2457 N N . GLU A 1 295 ? 6.821 10.375 -9.078 1.00 90.44 295 GLU A N 1
ATOM 2458 C CA . GLU A 1 295 ? 7.591 11.474 -9.683 1.00 90.44 295 GLU A CA 1
ATOM 2459 C C . GLU A 1 295 ? 9.112 11.236 -9.638 1.00 90.44 295 GLU A C 1
ATOM 2461 O O . GLU A 1 295 ? 9.847 11.780 -10.459 1.00 90.44 295 GLU A O 1
ATOM 2466 N N . LYS A 1 296 ? 9.612 10.411 -8.705 1.00 88.62 296 LYS A N 1
ATOM 2467 C CA . LYS A 1 296 ? 11.017 9.962 -8.708 1.00 88.62 296 LYS A CA 1
ATOM 2468 C C . LYS A 1 296 ? 11.287 8.870 -9.737 1.00 88.62 296 LYS A C 1
ATOM 2470 O O . LYS A 1 296 ? 12.432 8.714 -10.146 1.00 88.62 296 LYS A O 1
ATOM 2475 N N . MET A 1 297 ? 10.271 8.090 -10.088 1.00 90.56 297 MET A N 1
ATOM 2476 C CA . MET A 1 297 ? 10.378 6.942 -10.987 1.00 90.56 297 MET A CA 1
ATOM 2477 C C . MET A 1 297 ? 10.115 7.339 -12.437 1.00 90.56 297 MET A C 1
ATOM 2479 O O . MET A 1 297 ? 10.750 6.796 -13.338 1.00 90.56 297 MET A O 1
ATOM 2483 N N . ILE A 1 298 ? 9.184 8.265 -12.677 1.00 90.44 298 ILE A N 1
ATOM 2484 C CA . ILE A 1 298 ? 8.734 8.644 -14.013 1.00 90.44 298 ILE A CA 1
ATOM 2485 C C . ILE A 1 298 ? 8.489 10.155 -14.142 1.00 90.44 298 ILE A C 1
ATOM 2487 O O . ILE A 1 298 ? 8.011 10.815 -13.222 1.00 90.44 298 ILE A O 1
ATOM 2491 N N . GLU A 1 299 ? 8.744 10.693 -15.331 1.00 88.19 299 GLU A N 1
ATOM 2492 C CA . GLU A 1 299 ? 8.420 12.067 -15.722 1.00 88.19 299 GLU A CA 1
ATOM 2493 C C . GLU A 1 299 ? 7.763 12.033 -17.110 1.00 88.19 299 GLU A C 1
ATOM 2495 O O . GLU A 1 299 ? 8.379 11.618 -18.088 1.00 88.19 299 GLU A O 1
ATOM 2500 N N . SER A 1 300 ? 6.492 12.429 -17.207 1.00 80.38 300 SER A N 1
ATOM 2501 C CA . SER A 1 300 ? 5.724 12.390 -18.461 1.00 80.38 300 SER A CA 1
ATOM 2502 C C . SER A 1 300 ? 5.600 13.780 -19.085 1.00 80.38 300 SER A C 1
ATOM 2504 O O . SER A 1 300 ? 5.324 14.761 -18.392 1.00 80.38 300 SER A O 1
ATOM 2506 N N . SER A 1 301 ? 5.751 13.854 -20.411 1.00 75.38 301 SER A N 1
ATOM 2507 C CA . SER A 1 301 ? 5.580 15.084 -21.202 1.00 75.38 301 SER A CA 1
ATOM 2508 C C . SER A 1 301 ? 4.151 15.636 -21.193 1.00 75.38 301 SER A C 1
ATOM 2510 O O . SER A 1 301 ? 3.949 16.843 -21.311 1.00 75.38 301 SER A O 1
ATOM 2512 N N . THR A 1 302 ? 3.150 14.762 -21.070 1.00 68.06 302 THR A N 1
ATOM 2513 C CA . THR A 1 302 ? 1.739 15.083 -21.347 1.00 68.06 302 THR A CA 1
ATOM 2514 C C . THR A 1 302 ? 0.865 15.042 -20.099 1.00 68.06 302 THR A C 1
ATOM 2516 O O . THR A 1 302 ? -0.127 15.771 -20.017 1.00 68.06 302 THR A O 1
ATOM 2519 N N . LYS A 1 303 ? 1.222 14.232 -19.096 1.00 69.56 303 LYS A N 1
ATOM 2520 C CA . LYS A 1 303 ? 0.392 14.027 -17.906 1.00 69.56 303 LYS A CA 1
ATOM 2521 C C . LYS A 1 303 ? 1.192 14.202 -16.623 1.00 69.56 303 LYS A C 1
ATOM 2523 O O . LYS A 1 303 ? 2.084 13.424 -16.311 1.00 69.56 303 LYS A O 1
ATOM 2528 N N . LYS A 1 304 ? 0.804 15.191 -15.814 1.00 77.56 304 LYS A N 1
ATOM 2529 C CA . LYS A 1 304 ? 1.283 15.278 -14.430 1.00 77.56 304 LYS A CA 1
ATOM 2530 C C . LYS A 1 304 ? 0.589 14.212 -13.589 1.00 77.56 304 LYS A C 1
ATOM 2532 O O . LYS A 1 304 ? -0.643 14.164 -13.581 1.00 77.56 304 LYS A O 1
ATOM 2537 N N . ILE A 1 305 ? 1.380 13.423 -12.871 1.00 81.06 305 ILE A N 1
ATOM 2538 C CA . ILE A 1 305 ? 0.897 12.505 -11.838 1.00 81.06 305 ILE A CA 1
ATOM 2539 C C . ILE A 1 305 ? 0.191 13.335 -10.769 1.00 81.06 305 ILE A C 1
ATOM 2541 O O . ILE A 1 305 ? 0.712 14.364 -10.333 1.00 81.06 305 ILE A O 1
ATOM 2545 N N . ARG A 1 306 ? -1.019 12.938 -10.377 1.00 81.56 306 ARG A N 1
ATOM 2546 C CA . ARG A 1 306 ? -1.781 13.651 -9.348 1.00 81.56 306 ARG A CA 1
ATOM 2547 C C . ARG A 1 306 ? -2.567 12.667 -8.515 1.00 81.56 306 ARG A C 1
ATOM 2549 O O . ARG A 1 306 ? -3.604 12.188 -8.966 1.00 81.56 306 ARG A O 1
ATOM 2556 N N . PHE A 1 307 ? -2.167 12.483 -7.261 1.00 81.06 307 PHE A N 1
ATOM 2557 C CA . PHE A 1 307 ? -2.932 11.703 -6.282 1.00 81.06 307 PHE A CA 1
ATOM 2558 C C . PHE A 1 307 ? -3.920 12.587 -5.516 1.00 81.06 307 PHE A C 1
ATOM 2560 O O . PHE A 1 307 ? -5.096 12.242 -5.384 1.00 81.06 307 PHE A O 1
ATOM 2567 N N . ALA A 1 308 ? -3.521 13.802 -5.145 1.00 73.44 308 ALA A N 1
ATOM 2568 C CA . ALA A 1 308 ? -4.424 14.802 -4.578 1.00 73.44 308 ALA A CA 1
ATOM 2569 C C . ALA A 1 308 ? -5.053 15.687 -5.677 1.00 73.44 308 ALA A C 1
ATOM 2571 O O . ALA A 1 308 ? -4.388 16.083 -6.635 1.00 73.44 308 ALA A O 1
ATOM 2572 N N . ARG A 1 309 ? -6.353 15.972 -5.546 1.00 60.72 309 ARG A N 1
ATOM 2573 C CA . ARG A 1 309 ? -7.081 17.023 -6.276 1.00 60.72 309 ARG A CA 1
ATOM 2574 C C . ARG A 1 309 ? -7.696 17.984 -5.266 1.00 60.72 309 ARG A C 1
ATOM 2576 O O . ARG A 1 309 ? -8.013 17.538 -4.132 1.00 60.72 309 ARG A O 1
#